Protein AF-A0A7I4YBB6-F1 (afdb_monomer)

Radius of gyration: 35.36 Å; Cα contacts (8 Å, |Δi|>4): 84; chains: 1; bounding box: 73×60×127 Å

Sequence (189 aa):
MQQSGPTIELDEASTSNSVDSTVADSIRNHPLMPILELLCEKCADATETMQPRAFQMNDVFKLFEKLEAKGVSTNTGNEKLDKFMRDAVLVIRTHLFELQKVASLADDFYTKYLQALRRRISHEVLIGVSGDSDDDLTEPNQNDELLSSNLEQRTVAILTTPQGTVSISLSPRTTMVRKSDVTPPEEVA

Foldseek 3Di:
DDDDDDDDDDDDPPPDPPPVVVLVVCLCPQLLNVLLVLLVVLLVCCVVPVDPVSLDCPVSVVSVVVCVVVVNDNDPPPVVSSVVSVVSSVVSNVSSVVSNVVSVVVVVVVVVVVVVVVVVVVVCVVVVPPPDDDDDDDDDDD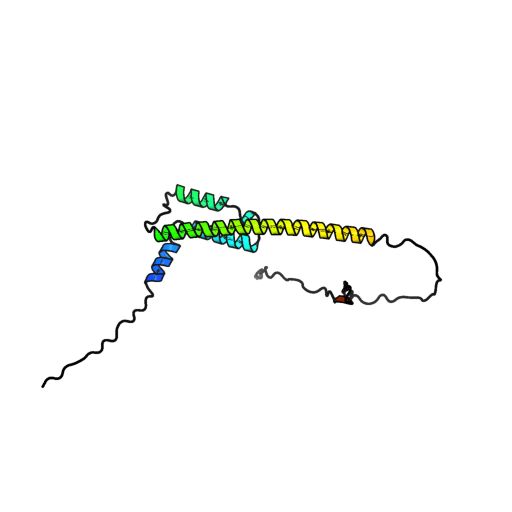DDDDDPDDDDPQPWDWDADPVGIDIDGDDPDDDPDDPDDDDDDDDDD

Solvent-accessible surface area (backbone atoms only — not comparable to full-atom values): 12308 Å² total; per-residue (Å²): 132,88,88,84,86,80,87,80,82,83,73,86,80,79,78,82,72,70,69,63,57,57,53,52,48,53,52,69,69,33,78,57,36,70,59,42,52,52,46,50,52,29,43,50,45,30,72,75,65,53,44,76,71,40,68,57,56,68,64,61,53,52,50,50,52,54,36,54,75,68,68,56,61,74,62,84,86,45,68,70,59,37,48,51,54,53,50,50,44,51,51,51,53,49,50,41,54,53,50,52,51,52,36,53,51,52,51,54,48,49,53,52,50,53,53,52,50,52,50,51,52,54,47,49,57,62,54,70,74,65,78,78,76,88,86,84,90,83,85,90,79,89,83,86,82,88,80,96,77,84,93,72,85,70,48,63,55,75,50,80,49,100,91,46,75,47,74,45,82,49,74,97,77,79,82,83,78,81,90,80,82,90,76,82,84,84,88,77,132

Nearest PDB structures (foldseek):
  6ch2-assembly2_E  TM=5.274E-01  e=1.193E+00  Salmonella enterica subsp. enterica serovar Typhimurium str. LT2

Structure (mmCIF, N/CA/C/O backbone):
data_AF-A0A7I4YBB6-F1
#
_entry.id   AF-A0A7I4YBB6-F1
#
loop_
_atom_site.group_PDB
_atom_site.id
_atom_site.type_symbol
_atom_site.label_atom_id
_atom_site.label_alt_id
_atom_site.label_comp_id
_atom_site.label_asym_id
_atom_site.label_entity_id
_atom_site.label_seq_id
_atom_site.pdbx_PDB_ins_code
_atom_site.Cartn_x
_atom_site.Cartn_y
_atom_site.Cartn_z
_atom_site.occupancy
_atom_site.B_iso_or_equiv
_atom_site.auth_seq_id
_atom_site.auth_comp_id
_atom_site.auth_asym_id
_atom_site.auth_atom_id
_atom_site.pdbx_PDB_model_num
ATOM 1 N N . MET A 1 1 ? -6.359 -47.125 65.732 1.00 41.00 1 MET A N 1
ATOM 2 C CA . MET A 1 1 ? -5.495 -47.196 64.532 1.00 41.00 1 MET A CA 1
ATOM 3 C C . MET A 1 1 ? -6.408 -46.862 63.356 1.00 41.00 1 MET A C 1
ATOM 5 O O . MET A 1 1 ? -7.186 -47.714 62.975 1.00 41.00 1 MET A O 1
ATOM 9 N N . GLN A 1 2 ? -6.673 -45.596 63.017 1.00 40.06 2 GLN A N 1
ATOM 10 C CA . GLN A 1 2 ? -5.817 -44.678 62.248 1.00 40.06 2 GLN A CA 1
ATOM 11 C C . GLN A 1 2 ? -5.018 -45.382 61.147 1.00 40.06 2 GLN A C 1
ATOM 13 O O . GLN A 1 2 ? -4.040 -46.054 61.460 1.00 40.06 2 GLN A O 1
ATOM 18 N N . GLN A 1 3 ? -5.426 -45.169 59.893 1.00 40.50 3 GLN A N 1
ATOM 19 C CA . GLN A 1 3 ? -4.553 -44.609 58.860 1.00 40.50 3 GLN A CA 1
ATOM 20 C C . GLN A 1 3 ? -5.400 -43.912 57.782 1.00 40.50 3 GLN A C 1
ATOM 22 O O . GLN A 1 3 ? -6.391 -44.456 57.300 1.00 40.50 3 GLN A O 1
ATOM 27 N N . SER A 1 4 ? -5.006 -42.672 57.493 1.00 42.91 4 SER A N 1
ATOM 28 C CA . SER A 1 4 ? -5.645 -41.693 56.619 1.00 42.91 4 SER A CA 1
ATOM 29 C C . SER A 1 4 ? -4.777 -41.439 55.383 1.00 42.91 4 SER A C 1
ATOM 31 O O . SER A 1 4 ? -3.573 -41.250 55.532 1.00 42.91 4 SER A O 1
ATOM 33 N N . GLY A 1 5 ? -5.437 -41.304 54.227 1.00 41.03 5 GLY A N 1
ATOM 34 C CA . GLY A 1 5 ? -5.062 -40.451 53.084 1.00 41.03 5 GLY A CA 1
ATOM 35 C C . GLY A 1 5 ? -4.140 -41.035 51.993 1.00 41.03 5 GLY A C 1
ATOM 36 O O . GLY A 1 5 ? -3.481 -42.043 52.240 1.00 41.03 5 GLY A O 1
ATOM 37 N N . PRO A 1 6 ? -4.032 -40.380 50.809 1.00 49.72 6 PRO A N 1
ATOM 38 C CA . PRO A 1 6 ? -4.811 -39.238 50.310 1.00 49.72 6 PRO A CA 1
ATOM 39 C C . PRO A 1 6 ? -5.508 -39.465 48.947 1.00 49.72 6 PRO A C 1
ATOM 41 O O . PRO A 1 6 ? -5.089 -40.257 48.104 1.00 49.72 6 PRO A O 1
ATOM 44 N N . THR A 1 7 ? -6.574 -38.690 48.751 1.00 50.16 7 THR A N 1
ATOM 45 C CA . THR A 1 7 ? -7.207 -38.330 47.478 1.00 50.16 7 THR A CA 1
ATOM 46 C C . THR A 1 7 ? -6.177 -37.723 46.527 1.00 50.16 7 THR A C 1
ATOM 48 O O . THR A 1 7 ? -5.506 -36.761 46.893 1.00 50.16 7 THR A O 1
ATOM 51 N N . ILE A 1 8 ? -6.072 -38.257 45.310 1.00 46.12 8 ILE A N 1
ATOM 52 C CA . ILE A 1 8 ? -5.386 -37.586 44.204 1.00 46.12 8 ILE A CA 1
ATOM 53 C C . ILE A 1 8 ? -6.470 -36.937 43.344 1.00 46.12 8 ILE A C 1
ATOM 55 O O . ILE A 1 8 ? -7.129 -37.597 42.542 1.00 46.12 8 ILE A O 1
ATOM 59 N N . GLU A 1 9 ? -6.667 -35.640 43.571 1.00 44.31 9 GLU A N 1
ATOM 60 C CA . GLU A 1 9 ? -7.146 -34.717 42.548 1.00 44.31 9 GLU A CA 1
ATOM 61 C C . GLU A 1 9 ? -6.076 -34.650 41.452 1.00 44.31 9 GLU A C 1
ATOM 63 O O . GLU A 1 9 ? -4.914 -34.350 41.727 1.00 44.31 9 GLU A O 1
ATOM 68 N N . LEU A 1 10 ? -6.456 -34.944 40.211 1.00 43.41 10 LEU A N 1
ATOM 69 C CA . LEU A 1 10 ? -5.699 -34.527 39.034 1.00 43.41 10 LEU A CA 1
ATOM 70 C C . LEU A 1 10 ? -6.483 -33.394 38.380 1.00 43.41 10 LEU A C 1
ATOM 72 O O . LEU A 1 10 ? -7.379 -33.615 37.571 1.00 43.41 10 LEU A O 1
ATOM 76 N N . ASP A 1 11 ? -6.185 -32.217 38.919 1.00 36.00 11 ASP A N 1
ATOM 77 C CA . ASP A 1 11 ? -5.938 -30.934 38.265 1.00 36.00 11 ASP A CA 1
ATOM 78 C C . ASP A 1 11 ? -6.526 -30.720 36.861 1.00 36.00 11 ASP A C 1
ATOM 80 O O . ASP A 1 11 ? -6.224 -31.418 35.889 1.00 36.00 11 ASP A O 1
ATOM 84 N N . GLU A 1 12 ? -7.332 -29.663 36.783 1.00 46.31 12 GLU A N 1
ATOM 85 C CA . GLU A 1 12 ? -7.777 -29.012 35.564 1.00 46.31 12 GLU A CA 1
ATOM 86 C C . GLU A 1 12 ? -6.594 -28.658 34.653 1.00 46.31 12 GLU A C 1
ATOM 88 O O . GLU A 1 12 ? -5.888 -27.676 34.865 1.00 46.31 12 GLU A O 1
ATOM 93 N N . ALA A 1 13 ? -6.472 -29.349 33.525 1.00 40.75 13 ALA A N 1
ATOM 94 C CA . ALA A 1 13 ? -5.889 -28.745 32.333 1.00 40.75 13 ALA A CA 1
ATOM 95 C C . ALA A 1 13 ? -7.017 -28.183 31.458 1.00 40.75 13 ALA A C 1
ATOM 97 O O . ALA A 1 13 ? -7.286 -28.660 30.356 1.00 40.75 13 ALA A O 1
ATOM 98 N N . SER A 1 14 ? -7.691 -27.145 31.961 1.00 42.16 14 SER A N 1
ATOM 99 C CA . SER A 1 14 ? -8.519 -26.252 31.149 1.00 42.16 14 SER A CA 1
ATOM 100 C C . SER A 1 14 ? -7.590 -25.399 30.274 1.00 42.16 14 SER A C 1
ATOM 102 O O . SER A 1 14 ? -7.298 -24.240 30.566 1.00 42.16 14 SER A O 1
ATOM 104 N N . THR A 1 15 ? -7.069 -25.996 29.200 1.00 40.84 15 THR A N 1
ATOM 105 C CA . THR A 1 15 ? -6.273 -25.329 28.162 1.00 40.84 15 THR A CA 1
ATOM 106 C C . THR A 1 15 ? -7.129 -24.297 27.408 1.00 40.84 15 THR A C 1
ATOM 108 O O . THR A 1 15 ? -7.792 -24.588 26.420 1.00 40.84 15 THR A O 1
ATOM 111 N N . SER A 1 16 ? -7.172 -23.079 27.952 1.00 49.16 16 SER A N 1
ATOM 112 C CA . SER A 1 16 ? -6.927 -21.791 27.277 1.00 49.16 16 SER A CA 1
ATOM 113 C C . SER A 1 16 ? -7.390 -21.563 25.818 1.00 49.16 16 SER A C 1
ATOM 115 O O . SER A 1 16 ? -6.621 -21.010 25.040 1.00 49.16 16 SER A O 1
ATOM 117 N N . ASN A 1 17 ? -8.635 -21.876 25.438 1.00 49.34 17 ASN A N 1
ATOM 118 C CA . ASN A 1 17 ? -9.175 -21.511 24.105 1.00 49.34 17 ASN A CA 1
ATOM 119 C C . ASN A 1 17 ? -10.197 -20.351 24.098 1.00 49.34 17 ASN A C 1
ATOM 121 O O . ASN A 1 17 ? -10.723 -20.000 23.048 1.00 49.34 17 ASN A O 1
ATOM 125 N N . SER A 1 18 ? -10.490 -19.731 25.246 1.00 51.53 18 SER A N 1
ATOM 126 C CA . SER A 1 18 ? -11.528 -18.684 25.350 1.00 51.53 18 SER A CA 1
ATOM 127 C C . SER A 1 18 ? -11.026 -17.268 25.006 1.00 51.53 18 SER A C 1
ATOM 129 O O . SER A 1 18 ? -11.730 -16.490 24.366 1.00 51.53 18 SER A O 1
ATOM 131 N N . VAL A 1 19 ? -9.784 -16.940 25.378 1.00 56.31 19 VAL A N 1
ATOM 132 C CA . VAL A 1 19 ? -9.273 -15.552 25.390 1.00 56.31 19 VAL A CA 1
ATOM 133 C C . VAL A 1 19 ? -8.916 -15.025 23.991 1.00 56.31 19 VAL A C 1
ATOM 135 O O . VAL A 1 19 ? -8.986 -13.820 23.752 1.00 56.31 19 VAL A O 1
ATOM 138 N N . ASP A 1 20 ? -8.580 -15.913 23.054 1.00 60.12 20 ASP A N 1
ATOM 139 C CA . ASP A 1 20 ? -8.098 -15.526 21.720 1.00 60.12 20 ASP A CA 1
ATOM 140 C C . ASP A 1 20 ? -9.234 -15.055 20.794 1.00 60.12 20 ASP A C 1
ATOM 142 O O . ASP A 1 20 ? -9.052 -14.145 19.981 1.00 60.12 20 ASP A O 1
ATOM 146 N N . SER A 1 21 ? -10.452 -15.590 20.977 1.00 66.56 21 SER A N 1
ATOM 147 C CA . SER A 1 21 ? -11.619 -15.142 20.202 1.00 66.56 21 SER A CA 1
ATOM 148 C C . SER A 1 21 ? -11.975 -13.680 20.502 1.00 66.56 21 SER A C 1
ATOM 150 O O . SER A 1 21 ? -12.224 -12.903 19.585 1.00 66.56 21 SER A O 1
ATOM 152 N N . THR A 1 22 ? -11.861 -13.257 21.763 1.00 83.06 22 THR A N 1
ATOM 153 C CA . THR A 1 22 ? -12.252 -11.918 22.227 1.00 83.06 22 THR A CA 1
ATOM 154 C C . THR A 1 22 ? -11.318 -10.819 21.722 1.00 83.06 22 THR A C 1
ATOM 156 O O . THR A 1 22 ? -11.756 -9.703 21.427 1.00 83.06 22 THR A O 1
ATOM 159 N N . VAL A 1 23 ? -10.020 -11.114 21.607 1.00 88.38 23 VAL A N 1
ATOM 160 C CA . VAL A 1 23 ? -9.031 -10.167 21.071 1.00 88.38 23 VAL A CA 1
ATOM 161 C C . VAL A 1 23 ? -9.205 -10.028 19.564 1.00 88.38 23 VAL A C 1
ATOM 163 O O . VAL A 1 23 ? -9.280 -8.905 19.063 1.00 88.38 23 VAL A O 1
ATOM 166 N N . ALA A 1 24 ? -9.339 -11.150 18.851 1.00 91.50 24 ALA A N 1
ATOM 167 C CA . ALA A 1 24 ? -9.620 -11.142 17.421 1.00 91.50 24 ALA A CA 1
ATOM 168 C C . ALA A 1 24 ? -10.928 -10.397 17.108 1.00 91.50 24 ALA A C 1
ATOM 170 O O . ALA A 1 24 ? -10.970 -9.588 16.185 1.00 91.50 24 ALA A O 1
ATOM 171 N N . ASP A 1 25 ? -11.973 -10.588 17.913 1.00 93.44 25 ASP A N 1
ATOM 172 C CA . ASP A 1 25 ? -13.233 -9.847 17.806 1.00 93.44 25 ASP A CA 1
ATOM 173 C C . ASP A 1 25 ? -13.051 -8.349 18.036 1.00 93.44 25 ASP A C 1
ATOM 175 O O . ASP A 1 25 ? -13.597 -7.537 17.290 1.00 93.44 25 ASP A O 1
ATOM 179 N N . SER A 1 26 ? -12.251 -7.964 19.028 1.00 93.94 26 SER A N 1
ATOM 180 C CA . SER A 1 26 ? -11.965 -6.552 19.303 1.00 93.94 26 SER A CA 1
ATOM 181 C C . SER A 1 26 ? -11.221 -5.887 18.143 1.00 93.94 26 SER A C 1
ATOM 183 O O . SER A 1 26 ? -11.512 -4.743 17.803 1.00 93.94 26 SER A O 1
ATOM 185 N N . ILE A 1 27 ? -10.296 -6.610 17.502 1.00 95.06 27 ILE A N 1
ATOM 186 C CA . ILE A 1 27 ? -9.571 -6.149 16.311 1.00 95.06 27 ILE A CA 1
ATOM 187 C C . ILE A 1 27 ? -10.529 -6.019 15.120 1.00 95.06 27 ILE A C 1
ATOM 189 O O . ILE A 1 27 ? -10.591 -4.956 14.505 1.00 95.06 27 ILE A O 1
ATOM 193 N N . ARG A 1 28 ? -11.311 -7.064 14.816 1.00 95.00 28 ARG A N 1
ATOM 194 C CA . ARG A 1 28 ? -12.259 -7.084 13.683 1.00 95.00 28 ARG A CA 1
ATOM 195 C C . ARG A 1 28 ? -13.315 -5.986 13.769 1.00 95.00 28 ARG A C 1
ATOM 197 O O . ARG A 1 28 ? -13.691 -5.423 12.749 1.00 95.00 28 ARG A O 1
ATOM 204 N N . ASN A 1 29 ? -13.757 -5.658 14.978 1.00 94.44 29 ASN A N 1
ATOM 205 C CA . ASN A 1 29 ? -14.769 -4.630 15.215 1.00 94.44 29 ASN A CA 1
ATOM 206 C C . ASN A 1 29 ? -14.177 -3.230 15.456 1.00 94.44 29 ASN A C 1
ATOM 208 O O . ASN A 1 29 ? -14.914 -2.293 15.767 1.00 94.44 29 ASN A O 1
ATOM 212 N N . HIS A 1 30 ? -12.857 -3.062 15.341 1.00 96.12 30 HIS A N 1
ATOM 213 C CA . HIS A 1 30 ? -12.208 -1.786 15.611 1.00 96.12 30 HIS A CA 1
ATOM 214 C C . HIS A 1 30 ? -12.572 -0.729 14.542 1.00 96.12 30 HIS A C 1
ATOM 216 O O . HIS A 1 30 ? -12.545 -1.037 13.350 1.00 96.12 30 HIS A O 1
ATOM 222 N N . PRO A 1 31 ? -12.810 0.547 14.907 1.00 95.62 31 PRO A N 1
ATOM 223 C CA . PRO A 1 31 ? -13.176 1.618 13.967 1.00 95.62 31 PRO A CA 1
ATOM 224 C C . PRO A 1 31 ? -12.219 1.829 12.784 1.00 95.62 31 PRO A C 1
ATOM 226 O O . PRO A 1 31 ? -12.629 2.274 11.716 1.00 95.62 31 PRO A O 1
ATOM 229 N N . LEU A 1 32 ? -10.934 1.519 12.978 1.00 96.38 32 LEU A N 1
ATOM 230 C CA . LEU A 1 32 ? -9.895 1.599 11.940 1.00 96.38 32 LEU A CA 1
ATOM 231 C C . LEU A 1 32 ? -9.821 0.364 11.028 1.00 96.38 32 LEU A C 1
ATOM 233 O O . LEU A 1 32 ? -9.093 0.408 10.039 1.00 96.38 32 LEU A O 1
ATOM 237 N N . MET A 1 33 ? -10.541 -0.721 11.328 1.00 97.06 33 MET A N 1
ATOM 238 C CA . MET A 1 33 ? -10.481 -1.949 10.529 1.00 97.06 33 MET A CA 1
ATOM 239 C C . MET A 1 33 ? -10.839 -1.714 9.048 1.00 97.06 33 MET A C 1
ATOM 241 O O . MET A 1 33 ? -10.031 -2.093 8.205 1.00 97.06 33 MET A O 1
ATOM 245 N N . PRO A 1 34 ? -11.916 -0.984 8.686 1.00 96.62 34 PRO A N 1
ATOM 246 C CA . PRO A 1 34 ? -12.237 -0.736 7.275 1.00 96.62 34 PRO A CA 1
ATOM 247 C C . PRO A 1 34 ? -11.147 0.038 6.515 1.00 96.62 34 PRO A C 1
ATOM 249 O O . PRO A 1 34 ? -10.970 -0.137 5.312 1.00 96.62 34 PRO A O 1
ATOM 252 N N . ILE A 1 35 ? -10.404 0.909 7.210 1.00 97.44 35 ILE A N 1
ATOM 253 C CA . ILE A 1 35 ? -9.262 1.631 6.631 1.00 97.44 35 ILE A CA 1
ATOM 254 C C . ILE A 1 35 ? -8.107 0.664 6.375 1.00 97.44 35 ILE A C 1
ATOM 256 O O . ILE A 1 35 ? -7.482 0.713 5.317 1.00 97.44 35 ILE A O 1
ATOM 260 N N . LEU A 1 36 ? -7.814 -0.198 7.350 1.00 97.88 36 LEU A N 1
ATOM 261 C C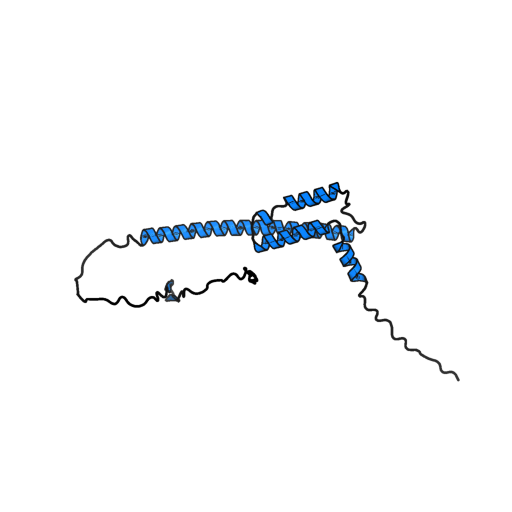A . LEU A 1 36 ? -6.745 -1.181 7.249 1.00 97.88 36 LEU A CA 1
ATOM 262 C C . LEU A 1 36 ? -7.026 -2.197 6.133 1.00 97.88 36 LEU A C 1
ATOM 264 O O . LEU A 1 36 ? -6.134 -2.469 5.338 1.00 97.88 36 LEU A O 1
ATOM 268 N N . GLU A 1 37 ? -8.260 -2.692 6.026 1.00 98.06 37 GLU A N 1
ATOM 269 C CA . GLU 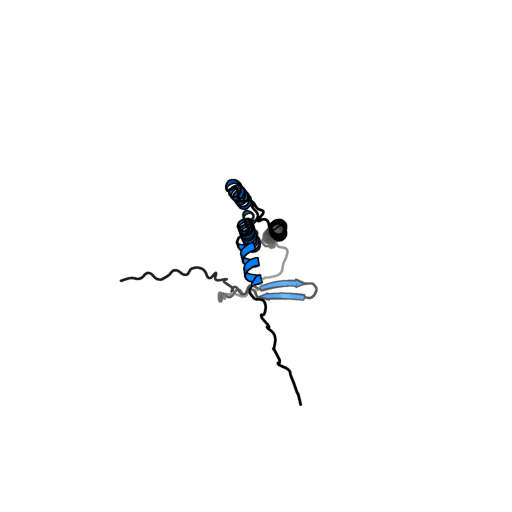A 1 37 ? -8.696 -3.594 4.952 1.00 98.06 37 GLU A CA 1
ATOM 270 C C . GLU A 1 37 ? -8.515 -2.962 3.569 1.00 98.06 37 GLU A C 1
ATOM 272 O O . GLU A 1 37 ? -7.888 -3.568 2.700 1.00 98.06 37 GLU A O 1
ATOM 277 N N . LEU A 1 38 ? -8.971 -1.717 3.385 1.00 98.19 38 LEU A N 1
ATOM 278 C CA . LEU A 1 38 ? -8.795 -0.990 2.126 1.00 98.19 38 LEU A CA 1
ATOM 279 C C . LEU A 1 38 ? -7.310 -0.800 1.780 1.00 98.19 38 LEU A C 1
ATOM 281 O O . LEU A 1 38 ? -6.905 -0.955 0.631 1.00 98.19 38 LEU A O 1
ATOM 285 N N . LEU A 1 39 ? -6.471 -0.475 2.766 1.00 98.38 39 LEU A N 1
ATOM 286 C CA . LEU A 1 39 ? -5.027 -0.356 2.556 1.00 98.38 39 LEU A CA 1
ATOM 287 C C . LEU A 1 39 ? -4.386 -1.701 2.177 1.00 98.38 39 LEU A C 1
ATOM 289 O O . LEU A 1 39 ? -3.504 -1.728 1.320 1.00 98.38 39 LEU A O 1
ATOM 293 N N . CYS A 1 40 ? -4.836 -2.810 2.768 1.00 98.31 40 CYS A N 1
ATOM 294 C CA . CYS A 1 40 ? -4.390 -4.156 2.409 1.00 98.31 40 CYS A CA 1
ATOM 295 C C . CYS A 1 40 ? -4.804 -4.542 0.981 1.00 98.31 40 CYS A C 1
ATOM 297 O O . CYS A 1 40 ? -3.966 -5.042 0.233 1.00 98.31 40 CYS A O 1
ATOM 299 N N . GLU A 1 41 ? -6.048 -4.264 0.576 1.00 98.25 41 GLU A N 1
ATOM 300 C CA . GLU A 1 41 ? -6.527 -4.476 -0.800 1.00 98.25 41 GLU A CA 1
ATOM 301 C C . GLU A 1 41 ? -5.668 -3.698 -1.802 1.00 98.25 41 GLU A C 1
ATOM 303 O O . GLU A 1 41 ? -5.177 -4.250 -2.786 1.00 98.25 41 GLU A O 1
ATOM 308 N N . LYS A 1 42 ? -5.387 -2.428 -1.497 1.00 98.44 42 LYS A N 1
ATOM 309 C CA . LYS A 1 42 ? -4.502 -1.594 -2.314 1.00 98.44 42 LYS A CA 1
ATOM 310 C C . LYS A 1 42 ? -3.073 -2.119 -2.373 1.00 98.44 42 LYS A C 1
ATOM 312 O O . LYS A 1 42 ? -2.453 -2.040 -3.426 1.00 98.44 42 LYS A O 1
ATOM 317 N N . CYS A 1 43 ? -2.534 -2.638 -1.270 1.00 98.31 43 CYS A N 1
ATOM 318 C CA . CYS A 1 43 ? -1.218 -3.284 -1.244 1.00 98.31 43 CYS A CA 1
ATOM 319 C C . CYS A 1 43 ? -1.171 -4.520 -2.151 1.00 98.31 43 CYS A C 1
ATOM 321 O O . CYS A 1 43 ? -0.172 -4.733 -2.843 1.00 98.31 43 CYS A O 1
ATOM 323 N N . ALA A 1 44 ? -2.235 -5.326 -2.145 1.00 98.25 44 ALA A N 1
ATOM 324 C CA . ALA A 1 44 ? -2.359 -6.493 -3.009 1.00 98.25 44 ALA A CA 1
ATOM 325 C C . ALA A 1 44 ? -2.410 -6.075 -4.488 1.00 98.25 44 ALA A C 1
ATOM 327 O O . ALA A 1 44 ? -1.566 -6.527 -5.260 1.00 98.25 44 ALA A O 1
ATOM 328 N N . ASP A 1 45 ? -3.287 -5.129 -4.848 1.00 98.44 45 ASP A N 1
ATOM 329 C CA . ASP A 1 45 ? -3.368 -4.561 -6.206 1.00 98.44 45 ASP A CA 1
ATOM 330 C C . ASP A 1 45 ? -2.024 -3.952 -6.640 1.00 98.44 45 ASP A C 1
ATOM 332 O O . ASP A 1 45 ? -1.524 -4.232 -7.726 1.00 98.44 45 ASP A O 1
ATOM 336 N N . ALA A 1 46 ? -1.360 -3.189 -5.767 1.00 98.38 46 ALA A N 1
ATOM 337 C CA . ALA A 1 46 ? -0.060 -2.590 -6.065 1.00 98.38 46 ALA A CA 1
ATOM 338 C C . ALA A 1 46 ? 1.014 -3.640 -6.370 1.00 98.38 46 ALA A C 1
ATOM 340 O O . ALA A 1 46 ? 1.834 -3.435 -7.263 1.00 98.38 46 ALA A O 1
ATOM 341 N N . THR A 1 47 ? 1.011 -4.753 -5.637 1.00 97.75 47 THR A N 1
ATOM 342 C CA . THR A 1 47 ? 1.969 -5.849 -5.822 1.00 97.75 47 THR A CA 1
ATOM 343 C C . THR A 1 47 ? 1.656 -6.666 -7.076 1.00 97.75 47 THR A C 1
ATOM 345 O O . THR A 1 47 ? 2.574 -7.147 -7.736 1.00 97.75 47 THR A O 1
ATOM 348 N N . GLU A 1 48 ? 0.378 -6.807 -7.426 1.00 97.81 48 GLU A N 1
ATOM 349 C CA . GLU A 1 48 ? -0.064 -7.528 -8.620 1.00 97.81 48 GLU A CA 1
ATOM 350 C C . GLU A 1 48 ? 0.154 -6.716 -9.904 1.00 97.81 48 GLU A C 1
ATOM 352 O O . GLU A 1 48 ? 0.651 -7.242 -10.901 1.00 97.81 48 GLU A O 1
ATOM 357 N N . THR A 1 49 ? -0.214 -5.434 -9.897 1.00 97.00 49 THR A N 1
ATOM 358 C CA . THR A 1 49 ? -0.350 -4.640 -11.124 1.00 97.00 49 THR A CA 1
ATOM 359 C C . THR A 1 49 ? 0.737 -3.584 -11.300 1.00 97.00 49 THR A C 1
ATOM 361 O O . THR A 1 49 ? 0.998 -3.166 -12.433 1.00 97.00 49 THR A O 1
ATOM 364 N N . MET A 1 50 ? 1.352 -3.121 -10.201 1.00 96.50 50 MET A N 1
ATOM 365 C CA . MET A 1 50 ? 2.269 -1.969 -10.157 1.00 96.50 50 MET A CA 1
ATOM 366 C C . MET A 1 50 ? 1.692 -0.702 -10.826 1.00 96.50 50 MET A C 1
ATOM 368 O O . MET A 1 50 ? 2.435 0.205 -11.206 1.00 96.50 50 MET A O 1
ATOM 372 N N . GLN A 1 51 ? 0.366 -0.610 -10.989 1.00 95.88 51 GLN A N 1
ATOM 373 C CA . GLN A 1 51 ? -0.273 0.503 -11.690 1.00 95.88 51 GLN A CA 1
ATOM 374 C C . GLN A 1 51 ? -0.400 1.742 -10.789 1.00 95.88 51 GLN A C 1
ATOM 376 O O . GLN A 1 51 ? -0.693 1.612 -9.598 1.00 95.88 51 GLN A O 1
ATOM 381 N N . PRO A 1 52 ? -0.320 2.970 -11.343 1.00 95.56 52 PRO A N 1
ATOM 382 C CA . PRO A 1 52 ? -0.448 4.208 -10.566 1.00 95.56 52 PRO A CA 1
ATOM 383 C C . PRO A 1 52 ? -1.729 4.302 -9.722 1.00 95.56 52 PRO A C 1
ATOM 385 O O . PRO A 1 52 ? -1.728 4.919 -8.657 1.00 95.56 52 PRO A O 1
ATOM 388 N N . ARG A 1 53 ? -2.828 3.688 -10.183 1.00 95.12 53 ARG A N 1
ATOM 389 C CA . ARG A 1 53 ? -4.126 3.683 -9.491 1.00 95.12 53 ARG A CA 1
ATOM 390 C C . ARG A 1 53 ? -4.058 3.008 -8.116 1.00 95.12 53 ARG A C 1
ATOM 392 O O . ARG A 1 53 ? -4.666 3.522 -7.175 1.00 95.12 53 ARG A O 1
ATOM 399 N N . ALA A 1 54 ? -3.297 1.922 -7.984 1.00 96.44 54 ALA A N 1
ATOM 400 C CA . ALA A 1 54 ? -3.173 1.173 -6.733 1.00 96.44 54 ALA A CA 1
ATOM 401 C C . ALA A 1 54 ? -2.607 2.047 -5.594 1.00 96.44 54 ALA A C 1
ATOM 403 O O . ALA A 1 54 ? -3.025 1.942 -4.440 1.00 96.44 54 ALA A O 1
ATOM 404 N N . PHE A 1 55 ? -1.751 3.016 -5.935 1.00 97.69 55 PHE A N 1
ATOM 405 C CA . PHE A 1 55 ? -1.087 3.919 -4.988 1.00 97.69 55 PHE A CA 1
ATOM 406 C C . PHE A 1 55 ? -1.885 5.186 -4.634 1.00 97.69 55 PHE A C 1
ATOM 408 O O . PHE A 1 55 ? -1.485 5.938 -3.746 1.00 97.69 55 PHE A O 1
ATOM 415 N N . GLN A 1 56 ? -3.013 5.461 -5.297 1.00 96.81 56 GLN A N 1
ATOM 416 C CA . GLN A 1 56 ? -3.818 6.657 -5.006 1.00 96.81 56 GLN A CA 1
ATOM 417 C C . GLN A 1 56 ? -4.544 6.531 -3.664 1.00 96.81 56 GLN A C 1
ATOM 419 O O . GLN A 1 56 ? -5.228 5.540 -3.459 1.00 96.81 56 GLN A O 1
ATOM 424 N N . MET A 1 57 ? -4.464 7.536 -2.784 1.00 96.94 57 MET A N 1
ATOM 425 C CA . MET A 1 57 ? -5.088 7.498 -1.442 1.00 96.94 57 MET A CA 1
ATOM 426 C C . MET A 1 57 ? -6.434 8.234 -1.330 1.00 96.94 57 MET A C 1
ATOM 428 O O . MET A 1 57 ? -6.961 8.402 -0.234 1.00 96.94 57 MET A O 1
ATOM 432 N N . ASN A 1 58 ? -7.006 8.704 -2.443 1.00 97.38 58 ASN A N 1
ATOM 433 C CA . ASN A 1 58 ? -8.228 9.522 -2.431 1.00 97.38 58 ASN A CA 1
ATOM 434 C C . ASN A 1 58 ? -9.432 8.809 -1.794 1.00 97.38 58 ASN A C 1
ATOM 436 O O . ASN A 1 58 ? -10.253 9.431 -1.131 1.00 97.38 58 ASN A O 1
ATOM 440 N N . ASP A 1 59 ? -9.561 7.510 -2.026 1.00 96.81 59 ASP A N 1
ATOM 441 C CA . ASP A 1 59 ? -10.577 6.641 -1.434 1.00 96.81 59 ASP A CA 1
ATOM 442 C C . ASP A 1 59 ? -10.353 6.411 0.066 1.00 96.81 59 ASP A C 1
ATOM 444 O O . ASP A 1 59 ? -11.314 6.488 0.830 1.00 96.81 59 ASP A O 1
ATOM 448 N N . VAL A 1 60 ? -9.101 6.226 0.497 1.00 96.81 60 VAL A N 1
ATOM 449 C CA . VAL A 1 60 ? -8.723 6.127 1.915 1.00 96.81 60 VAL A CA 1
ATOM 450 C C . VAL A 1 60 ? -9.073 7.418 2.660 1.00 96.81 60 VAL A C 1
ATOM 452 O O . VAL A 1 60 ? -9.700 7.361 3.716 1.00 96.81 60 VAL A O 1
ATOM 455 N N . PHE A 1 61 ? -8.748 8.589 2.097 1.00 95.94 61 PHE A N 1
ATOM 456 C CA . PHE A 1 61 ? -9.114 9.882 2.690 1.00 95.94 61 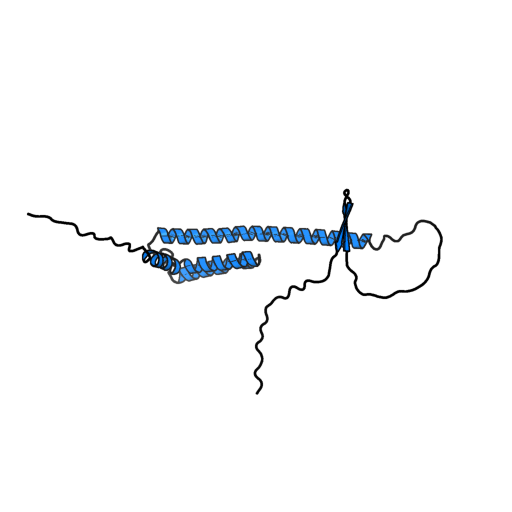PHE A CA 1
ATOM 457 C C . PHE A 1 61 ? -10.630 10.073 2.768 1.00 95.94 61 PHE A C 1
ATOM 459 O O . PHE A 1 61 ? -11.148 10.411 3.827 1.00 95.94 61 PHE A O 1
ATOM 466 N N . LYS A 1 62 ? -11.362 9.761 1.691 1.00 96.44 62 LYS A N 1
ATOM 467 C CA . LYS A 1 62 ? -12.835 9.797 1.697 1.00 96.44 62 LYS A CA 1
ATOM 468 C C . LYS A 1 62 ? -13.435 8.860 2.742 1.00 96.44 62 LYS A C 1
ATOM 470 O O . LYS A 1 62 ? -14.504 9.143 3.278 1.00 96.44 62 LYS A O 1
ATOM 475 N N . LEU A 1 63 ? -12.804 7.716 3.001 1.00 95.50 63 LEU A N 1
ATOM 476 C CA . LEU A 1 63 ? -13.264 6.789 4.028 1.00 95.50 63 LEU A CA 1
ATOM 477 C C . LEU A 1 63 ? -13.020 7.357 5.433 1.00 95.50 63 LEU A C 1
ATOM 479 O O . LEU A 1 63 ? -13.926 7.280 6.259 1.00 95.50 63 LEU A O 1
ATOM 483 N N . PHE A 1 64 ? -11.878 8.009 5.673 1.00 93.69 64 PHE A N 1
ATOM 484 C CA . PHE A 1 64 ? -11.636 8.770 6.905 1.00 93.69 64 PHE A CA 1
ATOM 485 C C . PHE A 1 64 ? -12.678 9.876 7.115 1.00 93.69 64 PHE A C 1
ATOM 487 O O . PHE A 1 64 ? -13.323 9.898 8.159 1.00 93.69 64 PHE A O 1
ATOM 494 N N . GLU A 1 65 ? -12.926 10.717 6.108 1.00 94.44 65 GLU A N 1
ATOM 495 C CA . GLU A 1 65 ? -13.935 11.787 6.180 1.00 94.44 65 GLU A CA 1
ATOM 496 C C . GLU A 1 65 ? -15.334 11.235 6.499 1.00 94.44 65 GLU A C 1
ATOM 498 O O . GLU A 1 65 ? -16.081 11.808 7.290 1.00 94.44 65 GLU A O 1
ATOM 503 N N . LYS A 1 66 ? -15.697 10.079 5.924 1.00 93.56 66 LYS A N 1
ATOM 504 C CA . LYS A 1 66 ? -16.967 9.399 6.227 1.00 93.56 66 LYS A CA 1
ATOM 505 C C . LYS A 1 66 ? -17.044 8.894 7.668 1.00 93.56 66 LYS A C 1
ATOM 507 O O . LYS A 1 66 ? -18.143 8.871 8.221 1.00 93.56 66 LYS A O 1
ATOM 512 N N . LEU A 1 67 ? -15.936 8.440 8.252 1.00 91.00 67 LEU A N 1
ATOM 513 C CA . LEU A 1 67 ? -15.892 8.008 9.653 1.00 91.00 67 LEU A CA 1
ATOM 514 C C . LEU A 1 67 ? -16.021 9.209 10.595 1.00 91.00 67 LEU A C 1
ATOM 516 O O . LEU A 1 67 ? -16.822 9.165 11.530 1.00 91.00 67 LEU A O 1
ATOM 520 N N . GLU A 1 68 ? -15.319 10.302 10.295 1.00 89.38 68 GLU A N 1
ATOM 521 C CA . GLU A 1 68 ? -15.401 11.552 11.056 1.00 89.38 68 GLU A CA 1
ATOM 522 C C . GLU A 1 68 ? -16.800 12.173 10.991 1.00 89.38 68 GLU A C 1
ATOM 524 O O . GLU A 1 68 ? -17.369 12.519 12.025 1.00 89.38 68 GLU A O 1
ATOM 529 N N . ALA A 1 69 ? -17.412 12.232 9.804 1.00 91.88 69 ALA A N 1
ATOM 530 C CA . ALA A 1 69 ? -18.770 12.752 9.625 1.00 91.88 69 ALA A CA 1
ATOM 531 C C . ALA A 1 69 ? -19.833 11.939 10.386 1.00 91.88 69 ALA A C 1
ATOM 533 O O . ALA A 1 69 ? -20.872 12.473 10.768 1.00 91.88 69 ALA A O 1
ATOM 534 N N . LYS A 1 70 ? -19.579 10.646 10.625 1.00 90.56 70 LYS A N 1
ATOM 535 C CA . LYS A 1 70 ? -20.429 9.777 11.453 1.00 90.56 70 LYS A CA 1
ATOM 536 C C . LYS A 1 70 ? -20.154 9.915 12.955 1.00 90.56 70 LYS A C 1
ATOM 538 O O . LYS A 1 70 ? -20.819 9.248 13.743 1.00 90.56 70 LYS A O 1
ATOM 543 N N . GLY A 1 71 ? -19.186 10.740 13.357 1.00 85.81 71 GLY A N 1
ATOM 544 C CA . GLY A 1 71 ? -18.781 10.911 14.752 1.00 85.81 71 GLY A CA 1
ATOM 545 C C . GLY A 1 71 ? -18.109 9.672 15.346 1.00 85.81 71 GLY A C 1
ATOM 546 O O . GLY A 1 71 ? -18.127 9.490 16.562 1.00 85.81 71 GLY A O 1
ATOM 547 N N . VAL A 1 72 ? -17.549 8.791 14.510 1.00 87.19 72 VAL A N 1
ATOM 548 C CA . VAL A 1 72 ? -16.893 7.570 14.983 1.00 87.19 72 VAL A CA 1
ATOM 549 C C . VAL A 1 72 ? -15.541 7.941 15.591 1.00 87.19 72 VAL A C 1
ATOM 551 O O . VAL A 1 72 ? -14.610 8.314 14.880 1.00 87.19 72 VAL A O 1
ATOM 554 N N . SER A 1 73 ? -15.422 7.815 16.914 1.00 85.19 73 SER A N 1
ATOM 555 C CA . SER A 1 73 ? -14.131 7.909 17.600 1.00 85.19 73 SER A CA 1
ATOM 556 C C . SER A 1 73 ? -13.219 6.774 17.137 1.00 85.19 73 SER A C 1
ATOM 558 O O . SER A 1 73 ? -13.606 5.607 17.168 1.00 85.19 73 SER A O 1
ATOM 560 N N . THR A 1 74 ? -11.987 7.102 16.751 1.00 83.81 74 THR A N 1
ATOM 561 C CA . THR A 1 74 ? -10.953 6.108 16.416 1.00 83.81 74 THR A CA 1
ATOM 562 C C . THR A 1 74 ? -10.304 5.475 17.648 1.00 83.81 74 THR A C 1
ATOM 564 O O . THR A 1 74 ? -9.453 4.601 17.495 1.00 83.81 74 THR A O 1
ATOM 567 N N . ASN A 1 75 ? -10.718 5.891 18.849 1.00 87.62 75 ASN A N 1
ATOM 568 C CA . ASN A 1 75 ? -10.327 5.290 20.117 1.00 87.62 75 ASN A CA 1
ATOM 569 C C . ASN A 1 75 ? -11.496 4.499 20.705 1.00 87.62 75 ASN A C 1
ATOM 571 O O . ASN A 1 75 ? -12.588 5.053 20.874 1.00 87.62 75 ASN A O 1
ATOM 575 N N . THR A 1 76 ? -11.248 3.243 21.078 1.00 89.19 76 THR A N 1
ATOM 576 C CA . THR A 1 76 ? -12.243 2.353 21.698 1.00 89.19 76 THR A CA 1
ATOM 577 C C . THR A 1 76 ? -12.132 2.303 23.224 1.00 89.19 76 THR A C 1
ATOM 579 O O . THR A 1 76 ? -12.816 1.510 23.866 1.00 89.19 76 THR A O 1
ATOM 582 N N . GLY A 1 77 ? -11.241 3.106 23.817 1.00 89.12 77 GLY A N 1
ATOM 583 C CA . GLY A 1 77 ? -10.946 3.092 25.256 1.00 89.12 77 GLY A CA 1
ATOM 584 C C . GLY A 1 77 ? -9.921 2.029 25.668 1.00 89.12 77 GLY A C 1
ATOM 585 O O . GLY A 1 77 ? -9.559 1.951 26.839 1.00 89.12 77 GLY A O 1
ATOM 586 N N . ASN A 1 78 ? -9.414 1.240 24.716 1.00 93.38 78 ASN A N 1
ATOM 587 C CA . ASN A 1 78 ? -8.295 0.328 24.921 1.00 93.38 78 ASN A CA 1
ATOM 588 C C . ASN A 1 78 ? -7.062 0.873 24.191 1.00 93.38 78 ASN A C 1
ATOM 590 O O . ASN A 1 78 ? -6.811 0.540 23.036 1.00 93.38 78 ASN A O 1
ATOM 594 N N . GLU A 1 79 ? -6.262 1.681 24.885 1.00 94.56 79 GLU A N 1
ATOM 595 C CA . GLU A 1 79 ? -5.121 2.392 24.291 1.00 94.56 79 GLU A CA 1
ATOM 596 C C . GLU A 1 79 ? -4.104 1.472 23.601 1.00 94.56 79 GLU A C 1
ATOM 598 O O . GLU A 1 79 ? -3.509 1.856 22.593 1.00 94.56 79 GLU A O 1
ATOM 603 N N . LYS A 1 80 ? -3.897 0.254 24.123 1.00 95.25 80 LYS A N 1
ATOM 604 C CA . LYS A 1 80 ? -2.967 -0.720 23.529 1.00 95.25 80 LYS A CA 1
ATOM 605 C C . LYS A 1 80 ? -3.471 -1.201 22.172 1.00 95.25 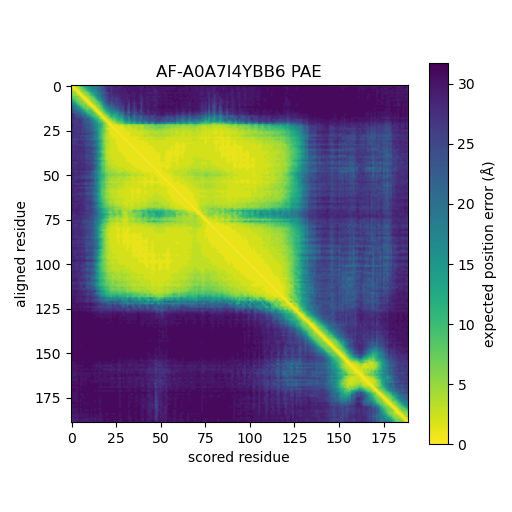80 LYS A C 1
ATOM 607 O O . LYS A 1 80 ? -2.690 -1.246 21.223 1.00 95.25 80 LYS A O 1
ATOM 612 N N . LEU A 1 81 ? -4.760 -1.530 22.088 1.00 95.38 81 LEU A N 1
ATOM 613 C CA . LEU A 1 81 ? -5.407 -1.928 20.840 1.00 95.38 81 LEU A CA 1
ATOM 614 C C . LEU A 1 81 ? -5.457 -0.754 19.855 1.00 95.38 81 LEU A C 1
ATOM 616 O O . LEU A 1 81 ? -5.040 -0.905 18.711 1.00 95.38 81 LEU A O 1
ATOM 620 N N . ASP A 1 82 ? -5.872 0.425 20.318 1.00 95.69 82 ASP A N 1
ATOM 621 C CA . ASP A 1 82 ? -5.946 1.637 19.499 1.00 95.69 82 ASP A CA 1
ATOM 622 C C . ASP A 1 82 ? -4.571 1.984 18.896 1.00 95.69 82 ASP A C 1
ATOM 624 O O . ASP A 1 82 ? -4.450 2.312 17.712 1.00 95.69 82 ASP A O 1
ATOM 628 N N . LYS A 1 83 ? -3.503 1.891 19.704 1.00 96.44 83 LYS A N 1
ATOM 629 C CA . LYS A 1 83 ? -2.122 2.089 19.248 1.00 96.44 83 LYS A CA 1
ATOM 630 C C . LYS A 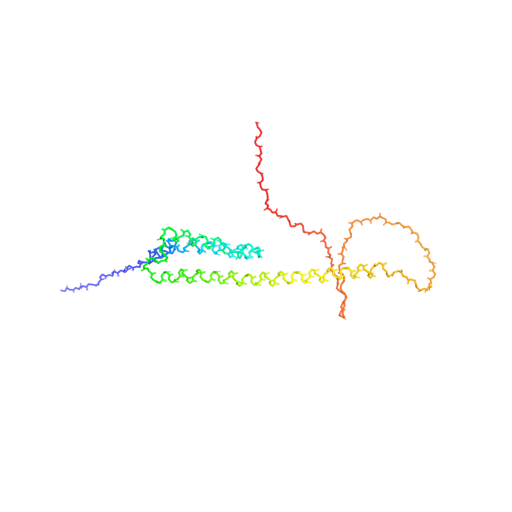1 83 ? -1.726 1.039 18.217 1.00 96.44 83 LYS A C 1
ATOM 632 O O . LYS A 1 83 ? -1.217 1.410 17.166 1.00 96.44 83 LYS A O 1
ATOM 637 N N . PHE A 1 84 ? -1.977 -0.239 18.495 1.00 96.69 84 PHE A N 1
ATOM 638 C CA . PHE A 1 84 ? -1.687 -1.322 17.558 1.00 96.69 84 PHE A CA 1
ATOM 639 C C . PHE A 1 84 ? -2.368 -1.095 16.200 1.00 96.69 84 PHE A C 1
ATOM 641 O O . PHE A 1 84 ? -1.719 -1.195 15.162 1.00 96.69 84 PHE A O 1
ATOM 648 N N . MET A 1 85 ? -3.645 -0.709 16.198 1.00 97.44 85 MET A N 1
ATOM 649 C CA . MET A 1 85 ? -4.402 -0.459 14.971 1.00 97.44 85 MET A CA 1
ATOM 650 C C . MET A 1 85 ? -3.879 0.758 14.196 1.00 97.44 85 MET A C 1
ATOM 652 O O . MET A 1 85 ? -3.771 0.704 12.970 1.00 97.44 85 MET A O 1
ATOM 656 N N . ARG A 1 86 ? -3.497 1.843 14.885 1.00 96.75 86 ARG A N 1
ATOM 657 C CA . ARG A 1 86 ? -2.844 3.001 14.247 1.00 96.75 86 ARG A CA 1
ATOM 658 C C . ARG A 1 86 ? -1.483 2.647 13.654 1.00 96.75 86 ARG A C 1
ATOM 660 O O . ARG A 1 86 ? -1.187 3.061 12.534 1.00 96.75 86 ARG A O 1
ATOM 667 N N . ASP A 1 87 ? -0.682 1.874 14.383 1.00 98.19 87 ASP A N 1
ATOM 668 C CA . ASP A 1 87 ? 0.631 1.424 13.923 1.00 98.19 87 ASP A CA 1
ATOM 669 C C . ASP A 1 87 ? 0.490 0.529 12.682 1.00 98.19 87 ASP A C 1
ATOM 671 O O . ASP A 1 87 ? 1.207 0.727 11.704 1.00 98.19 87 ASP A O 1
ATOM 675 N N . ALA A 1 88 ? -0.484 -0.389 12.663 1.00 98.31 88 ALA A N 1
ATOM 676 C CA . ALA A 1 88 ? -0.768 -1.233 11.503 1.00 98.31 88 ALA A CA 1
ATOM 677 C C . ALA A 1 88 ? -1.132 -0.402 10.260 1.00 98.31 88 ALA A C 1
ATOM 679 O O . ALA A 1 88 ? -0.542 -0.591 9.196 1.00 98.31 88 ALA A O 1
ATOM 680 N N . VAL A 1 89 ? -2.036 0.576 10.398 1.00 97.62 89 VAL A N 1
ATOM 681 C CA . VAL A 1 89 ? -2.391 1.507 9.309 1.00 97.62 89 VAL A CA 1
ATOM 682 C C . VAL A 1 89 ? -1.152 2.241 8.781 1.00 97.62 89 VAL A C 1
ATOM 684 O O . VAL A 1 89 ? -0.964 2.352 7.567 1.00 97.62 89 VAL A O 1
ATOM 687 N N . LEU A 1 90 ? -0.279 2.717 9.674 1.00 98.06 90 LEU A N 1
ATOM 688 C CA . LEU A 1 90 ? 0.947 3.420 9.297 1.00 98.06 90 LEU A CA 1
ATOM 689 C C . LEU A 1 90 ? 1.937 2.512 8.553 1.00 98.06 90 LEU A C 1
ATOM 691 O O . LEU A 1 90 ? 2.522 2.931 7.551 1.00 98.06 90 LEU A O 1
ATOM 695 N N . VAL A 1 91 ? 2.114 1.276 9.020 1.00 98.50 91 VAL A N 1
ATOM 696 C CA . VAL A 1 91 ? 3.000 0.288 8.391 1.00 98.50 91 VAL A CA 1
ATOM 697 C C . VAL A 1 91 ? 2.518 -0.041 6.980 1.00 98.50 91 VAL A C 1
ATOM 699 O O . VAL A 1 91 ? 3.299 0.091 6.038 1.00 98.50 91 VAL A O 1
ATOM 702 N N . ILE A 1 92 ? 1.233 -0.365 6.795 1.00 98.31 92 ILE A N 1
ATOM 703 C CA . ILE A 1 92 ? 0.700 -0.686 5.460 1.00 98.31 92 ILE A CA 1
ATOM 704 C C . ILE A 1 92 ? 0.787 0.523 4.520 1.00 98.31 92 ILE A C 1
ATOM 706 O O . ILE A 1 92 ? 1.195 0.386 3.366 1.00 98.31 92 ILE A O 1
ATOM 710 N N . ARG A 1 93 ? 0.505 1.738 5.007 1.00 97.75 93 ARG A N 1
ATOM 711 C CA . ARG A 1 93 ? 0.708 2.963 4.218 1.00 97.75 93 ARG A CA 1
ATOM 712 C C . ARG A 1 93 ? 2.171 3.142 3.796 1.00 97.75 93 ARG A C 1
ATOM 714 O O . ARG A 1 93 ? 2.437 3.572 2.675 1.00 97.75 93 ARG A O 1
ATOM 721 N N . THR A 1 94 ? 3.114 2.821 4.678 1.00 98.31 94 THR A N 1
ATOM 722 C CA . THR A 1 94 ? 4.548 2.874 4.366 1.00 98.31 94 THR A CA 1
ATOM 723 C C . THR A 1 94 ? 4.910 1.835 3.305 1.00 98.31 94 THR A C 1
ATOM 725 O O . THR A 1 94 ? 5.634 2.157 2.369 1.00 98.31 94 THR A O 1
ATOM 728 N N . HIS A 1 95 ? 4.353 0.623 3.378 1.00 98.25 95 HIS A N 1
ATOM 729 C CA . HIS A 1 95 ? 4.547 -0.399 2.345 1.00 98.25 95 HIS A CA 1
ATOM 730 C C . HIS A 1 95 ? 4.059 0.060 0.970 1.00 98.25 95 HIS A C 1
ATOM 732 O O . HIS A 1 95 ? 4.802 -0.070 0.001 1.00 98.25 95 HIS A O 1
ATOM 738 N N . LEU A 1 96 ? 2.875 0.676 0.881 1.00 98.38 96 LEU A N 1
ATOM 739 C CA . LEU A 1 96 ? 2.391 1.267 -0.373 1.00 98.38 96 LEU A CA 1
ATOM 740 C C . LEU A 1 96 ? 3.345 2.328 -0.926 1.00 98.38 96 LEU A C 1
ATOM 742 O O . LEU A 1 96 ? 3.588 2.367 -2.130 1.00 98.38 96 LEU A O 1
ATOM 746 N N . PHE A 1 97 ? 3.906 3.169 -0.057 1.00 98.38 97 PHE A N 1
ATOM 747 C CA . PHE A 1 97 ? 4.856 4.198 -0.470 1.00 98.38 97 PHE A CA 1
ATOM 748 C C . PHE A 1 97 ? 6.163 3.605 -1.010 1.00 98.38 97 PHE A C 1
ATOM 750 O O . PHE A 1 97 ? 6.667 4.059 -2.036 1.00 98.38 97 PHE A O 1
ATOM 757 N N . GLU A 1 98 ? 6.706 2.573 -0.364 1.00 98.56 98 GLU A N 1
ATOM 758 C CA . GLU A 1 98 ? 7.904 1.890 -0.862 1.00 98.56 98 GLU A CA 1
ATOM 759 C C . GLU A 1 98 ? 7.626 1.133 -2.169 1.00 98.56 98 GLU A C 1
ATOM 761 O O . GLU A 1 98 ? 8.400 1.247 -3.120 1.00 98.56 98 GLU A O 1
ATOM 766 N N . LEU A 1 99 ? 6.483 0.445 -2.274 1.00 98.56 99 LEU A N 1
ATOM 767 C CA . LEU A 1 99 ? 6.056 -0.209 -3.515 1.00 98.56 99 LEU A 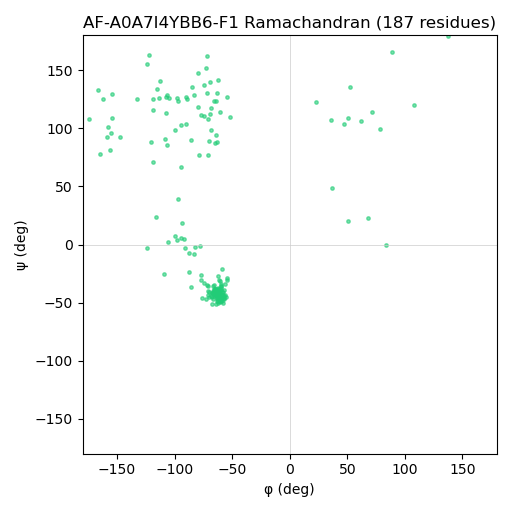CA 1
ATOM 768 C C . LEU A 1 99 ? 5.892 0.792 -4.667 1.00 98.56 99 LEU A C 1
ATOM 770 O O . LEU A 1 99 ? 6.254 0.477 -5.798 1.00 98.56 99 LEU A O 1
ATOM 774 N N . GLN A 1 100 ? 5.426 2.014 -4.397 1.00 98.50 100 GLN A N 1
ATOM 775 C CA . GLN A 1 100 ? 5.326 3.062 -5.416 1.00 98.50 100 GLN A CA 1
ATOM 776 C C . GLN A 1 100 ? 6.702 3.446 -5.978 1.00 98.50 100 GLN A C 1
ATOM 778 O O . GLN A 1 100 ? 6.845 3.676 -7.182 1.00 98.50 100 GLN A O 1
ATOM 783 N N . LYS A 1 101 ? 7.737 3.499 -5.130 1.00 98.38 101 LYS A N 1
ATOM 784 C CA . LYS A 1 101 ? 9.112 3.755 -5.586 1.00 98.38 101 LYS A CA 1
ATOM 785 C C . LYS A 1 101 ? 9.633 2.605 -6.439 1.00 98.38 101 LYS A C 1
ATOM 787 O O . LYS A 1 101 ? 10.259 2.855 -7.464 1.00 98.38 101 LYS A O 1
ATOM 792 N N . VAL A 1 102 ? 9.353 1.365 -6.036 1.00 98.50 102 VAL A N 1
ATOM 793 C CA . VAL A 1 102 ? 9.714 0.170 -6.813 1.00 98.50 102 VAL A CA 1
ATOM 794 C C . VAL A 1 102 ? 9.047 0.202 -8.189 1.00 98.50 102 VAL A C 1
ATOM 796 O O . VAL A 1 102 ? 9.737 0.030 -9.190 1.00 98.50 102 VAL A O 1
ATOM 799 N N . ALA A 1 103 ? 7.747 0.504 -8.255 1.00 98.19 103 ALA A N 1
ATOM 800 C CA . ALA A 1 103 ? 7.019 0.641 -9.516 1.00 98.19 103 ALA A CA 1
ATOM 801 C C . ALA A 1 103 ? 7.634 1.726 -10.419 1.00 98.19 103 ALA A C 1
ATOM 803 O O . ALA A 1 103 ? 7.847 1.495 -11.607 1.00 98.19 103 ALA A O 1
ATOM 804 N N . SER A 1 104 ? 7.998 2.878 -9.846 1.00 98.06 104 SER A N 1
ATOM 805 C CA . SER A 1 104 ? 8.672 3.967 -10.570 1.00 98.06 104 SER A CA 1
ATOM 806 C C . SER A 1 104 ? 10.031 3.542 -11.147 1.00 98.06 104 SER A C 1
ATOM 808 O O . SER A 1 104 ? 10.336 3.820 -12.306 1.00 98.06 104 SER A O 1
ATOM 810 N N . LEU A 1 105 ? 10.838 2.807 -10.374 1.00 98.25 105 LEU A N 1
ATOM 811 C CA . LEU A 1 105 ? 12.116 2.270 -10.854 1.00 98.25 105 LEU A CA 1
ATOM 812 C C . LEU A 1 105 ? 11.929 1.228 -11.963 1.00 98.25 105 LEU A C 1
ATOM 814 O O . LEU A 1 105 ? 12.700 1.211 -12.924 1.00 98.25 105 LEU A O 1
ATOM 818 N N . ALA A 1 106 ? 10.918 0.366 -11.843 1.00 97.81 106 ALA A N 1
ATOM 819 C CA . ALA A 1 106 ? 10.610 -0.641 -12.852 1.00 97.81 106 ALA A CA 1
ATOM 820 C C . ALA A 1 106 ? 10.177 -0.003 -14.183 1.00 97.81 106 ALA A C 1
ATOM 822 O O . ALA A 1 106 ? 10.635 -0.440 -15.240 1.00 97.81 106 ALA A O 1
ATOM 823 N N . ASP A 1 107 ? 9.358 1.052 -14.139 1.00 97.12 107 ASP A N 1
ATOM 824 C CA . ASP A 1 107 ? 8.915 1.787 -15.330 1.00 97.12 107 ASP A CA 1
ATOM 825 C C . ASP A 1 107 ? 10.068 2.544 -16.017 1.00 97.12 107 ASP A C 1
ATOM 827 O O . ASP A 1 107 ? 10.226 2.476 -17.242 1.00 97.12 107 ASP A O 1
ATOM 831 N N . ASP A 1 108 ? 10.945 3.187 -15.237 1.00 97.94 108 ASP A N 1
ATOM 832 C CA . ASP A 1 108 ? 12.155 3.837 -15.761 1.00 97.94 108 ASP A CA 1
ATOM 833 C C . ASP A 1 108 ? 13.089 2.821 -16.438 1.00 97.94 108 ASP A C 1
ATOM 835 O O . ASP A 1 108 ? 13.570 3.043 -17.557 1.00 97.94 108 ASP A O 1
ATOM 839 N N . PHE A 1 109 ? 13.300 1.663 -15.803 1.00 98.38 109 PHE A N 1
ATOM 840 C CA . PHE A 1 109 ? 14.085 0.579 -16.385 1.00 98.38 109 PHE A CA 1
ATOM 841 C C . PHE A 1 109 ? 13.454 0.051 -17.679 1.00 98.38 109 PHE A C 1
ATOM 843 O O . PHE A 1 109 ? 14.144 -0.050 -18.697 1.00 98.38 109 PHE A O 1
ATOM 850 N N . TYR A 1 110 ? 12.152 -0.245 -17.667 1.00 97.19 110 TYR A N 1
ATOM 851 C CA . TYR A 1 110 ? 11.417 -0.732 -18.834 1.00 97.19 110 TYR A CA 1
ATOM 852 C C . TYR A 1 110 ? 11.525 0.241 -20.013 1.00 97.19 110 TYR A C 1
ATOM 854 O O . TYR A 1 110 ? 11.867 -0.157 -21.131 1.00 97.19 110 TYR A O 1
ATOM 862 N N . THR A 1 111 ? 11.318 1.532 -19.753 1.00 97.00 111 THR A N 1
ATOM 863 C CA . THR A 1 111 ? 11.400 2.590 -20.763 1.00 97.00 111 THR A CA 1
ATOM 864 C C . THR A 1 111 ? 12.792 2.668 -21.386 1.00 97.00 111 THR A C 1
ATOM 866 O O . THR A 1 111 ? 12.929 2.674 -22.616 1.00 97.00 111 THR A O 1
ATOM 869 N N . LYS A 1 112 ? 13.847 2.679 -20.562 1.00 97.56 112 LYS A N 1
ATOM 870 C CA . LYS A 1 112 ? 15.240 2.720 -21.037 1.00 97.56 112 LYS A CA 1
ATOM 871 C C . LYS A 1 112 ? 15.618 1.464 -21.811 1.00 97.56 112 LYS A C 1
ATOM 873 O O . LYS A 1 112 ? 16.247 1.566 -22.867 1.00 97.56 112 LYS A O 1
ATOM 878 N N . TYR A 1 113 ? 15.205 0.298 -21.324 1.00 98.12 113 TYR A N 1
ATOM 879 C CA . TYR A 1 113 ? 15.443 -0.976 -21.991 1.00 98.12 113 TYR A CA 1
ATOM 880 C C . TYR A 1 113 ? 14.794 -1.002 -23.377 1.00 98.12 113 TYR A C 1
ATOM 882 O O . TYR A 1 113 ? 15.468 -1.268 -24.373 1.00 98.12 113 TYR A O 1
ATOM 890 N N . LEU A 1 114 ? 13.514 -0.634 -23.471 1.00 96.06 114 LEU A N 1
ATOM 891 C CA . LEU A 1 114 ? 12.793 -0.604 -24.739 1.00 96.06 114 LEU A CA 1
ATOM 892 C C . LEU A 1 114 ? 13.406 0.403 -25.722 1.00 96.06 114 LEU A C 1
ATOM 894 O O . LEU A 1 114 ? 13.500 0.128 -26.919 1.00 96.06 114 LEU A O 1
ATOM 898 N N . GLN A 1 115 ? 13.873 1.556 -25.235 1.00 95.69 115 GLN A N 1
ATOM 899 C CA . GLN A 1 115 ? 14.570 2.540 -26.062 1.00 95.69 115 GLN A CA 1
ATOM 900 C C . GLN A 1 115 ? 15.905 1.999 -26.599 1.00 95.69 115 GLN A C 1
ATOM 902 O O . GLN A 1 115 ? 16.214 2.183 -27.778 1.00 95.69 115 GLN A O 1
ATOM 907 N N . ALA A 1 116 ? 16.695 1.324 -25.761 1.00 93.69 116 ALA A N 1
ATOM 908 C CA . ALA A 1 116 ? 17.950 0.702 -26.174 1.00 93.69 116 ALA A CA 1
ATOM 909 C C . ALA A 1 116 ? 17.719 -0.427 -27.189 1.00 93.69 116 ALA A C 1
ATOM 911 O O . ALA A 1 116 ? 18.419 -0.494 -28.201 1.00 93.69 116 ALA A O 1
ATOM 912 N N . LEU A 1 117 ? 16.700 -1.259 -26.965 1.00 94.56 117 LEU A N 1
ATOM 913 C CA . LEU A 1 117 ? 16.324 -2.343 -27.868 1.00 94.56 117 LEU A CA 1
ATOM 914 C C . LEU A 1 117 ? 15.887 -1.811 -29.238 1.00 94.56 117 LEU A C 1
ATOM 916 O O . LEU A 1 117 ? 16.384 -2.277 -30.259 1.00 94.56 117 LEU A O 1
ATOM 920 N N . ARG A 1 118 ? 15.029 -0.781 -29.270 1.00 92.81 118 ARG A N 1
ATOM 921 C CA . ARG A 1 118 ? 14.618 -0.112 -30.517 1.00 92.81 118 ARG A CA 1
ATOM 922 C C . ARG A 1 118 ? 15.814 0.460 -31.276 1.00 92.81 118 ARG A C 1
ATOM 924 O O . ARG A 1 118 ? 15.905 0.266 -32.479 1.00 92.81 118 ARG A O 1
ATOM 931 N N . ARG A 1 119 ? 16.765 1.109 -30.593 1.00 87.50 119 ARG A N 1
ATOM 932 C CA . ARG A 1 119 ? 17.987 1.620 -31.242 1.00 87.50 119 ARG A CA 1
ATOM 933 C C . ARG A 1 119 ? 18.836 0.502 -31.841 1.00 87.50 119 ARG A C 1
ATOM 935 O O . ARG A 1 119 ? 19.303 0.655 -32.963 1.00 87.50 119 ARG A O 1
ATOM 942 N N . ARG A 1 120 ? 19.024 -0.608 -31.118 1.00 85.62 120 ARG A N 1
ATOM 943 C CA . ARG A 1 120 ? 19.750 -1.781 -31.628 1.00 85.62 120 ARG A CA 1
ATOM 944 C C . ARG A 1 120 ? 19.061 -2.355 -32.861 1.00 85.62 120 ARG A C 1
ATOM 946 O O . ARG A 1 120 ? 19.724 -2.512 -33.871 1.00 85.62 120 ARG A O 1
ATOM 953 N N . ILE A 1 121 ? 17.746 -2.568 -32.823 1.00 84.12 121 ILE A N 1
ATOM 954 C CA . ILE A 1 121 ? 17.009 -3.112 -33.973 1.00 84.12 121 ILE A CA 1
ATOM 955 C C . ILE A 1 121 ? 17.065 -2.172 -35.183 1.00 84.12 121 ILE A C 1
ATOM 957 O O . ILE A 1 121 ? 17.278 -2.627 -36.298 1.00 84.12 121 ILE A O 1
ATOM 961 N N . SER A 1 122 ? 16.944 -0.857 -34.976 1.00 75.06 122 SER A N 1
ATOM 962 C CA . SER A 1 122 ? 17.057 0.125 -36.058 1.00 75.06 122 SER A CA 1
ATOM 963 C C . SER A 1 122 ? 18.469 0.188 -36.640 1.00 75.06 122 SER A C 1
ATOM 965 O O . SER A 1 122 ? 18.613 0.371 -37.842 1.00 75.06 122 SER A O 1
ATOM 967 N N . HIS A 1 123 ? 19.502 0.014 -35.814 1.00 73.12 123 HIS A N 1
ATOM 968 C CA . HIS A 1 123 ? 20.889 -0.069 -36.267 1.00 73.12 123 HIS A CA 1
ATOM 969 C C . HIS A 1 123 ? 21.149 -1.351 -37.070 1.00 73.12 123 HIS A C 1
ATOM 971 O O . HIS A 1 123 ? 21.741 -1.278 -38.137 1.00 73.12 123 HIS A O 1
ATOM 977 N N . GLU A 1 124 ? 20.653 -2.503 -36.611 1.00 63.25 124 GLU A N 1
ATOM 978 C CA . GLU A 1 124 ? 20.727 -3.773 -37.350 1.00 63.25 124 GLU A CA 1
ATOM 979 C C . GLU A 1 124 ? 19.979 -3.696 -38.690 1.00 63.25 124 GLU A C 1
ATOM 981 O O . GLU A 1 124 ? 20.494 -4.153 -39.700 1.00 63.25 124 GLU A O 1
ATOM 986 N N . VAL A 1 125 ? 18.803 -3.056 -38.748 1.00 62.41 125 VAL A N 1
ATOM 987 C CA . VAL A 1 125 ? 18.079 -2.829 -40.016 1.00 62.41 125 VAL A CA 1
ATOM 988 C C . VAL A 1 125 ? 18.852 -1.889 -40.948 1.00 62.41 125 VAL A C 1
ATOM 990 O O . VAL A 1 125 ? 18.870 -2.107 -42.156 1.00 62.41 125 VAL A O 1
ATOM 993 N N . LEU A 1 126 ? 19.512 -0.858 -40.408 1.00 55.31 126 LEU A N 1
ATOM 994 C CA . LEU A 1 126 ? 20.295 0.085 -41.210 1.00 55.31 126 LEU A CA 1
ATOM 995 C C . LEU A 1 126 ? 21.591 -0.545 -41.754 1.00 55.31 126 LEU A C 1
ATOM 997 O O . LEU A 1 126 ? 21.986 -0.247 -42.879 1.00 55.31 126 LEU A O 1
ATOM 1001 N N . ILE A 1 127 ? 22.220 -1.438 -40.985 1.00 57.44 127 ILE A N 1
ATOM 1002 C CA . ILE A 1 127 ? 23.461 -2.139 -41.357 1.00 57.44 127 ILE A CA 1
ATOM 1003 C C . ILE A 1 127 ? 23.188 -3.431 -42.153 1.00 57.44 127 ILE A C 1
ATOM 1005 O O . ILE A 1 127 ? 24.027 -3.859 -42.936 1.00 57.44 127 ILE A O 1
ATOM 1009 N N . GLY A 1 128 ? 22.003 -4.030 -42.020 1.00 51.66 128 GLY A N 1
ATOM 1010 C CA . GLY A 1 128 ? 21.642 -5.333 -42.592 1.00 51.66 128 GLY A CA 1
ATOM 1011 C C . GLY A 1 128 ? 20.934 -5.326 -43.952 1.00 51.66 128 GLY A C 1
ATOM 1012 O O . GLY A 1 128 ? 20.517 -6.385 -44.406 1.00 51.66 128 GLY A O 1
ATOM 1013 N N . VAL A 1 129 ? 20.782 -4.174 -44.615 1.00 47.47 129 VAL A N 1
ATOM 1014 C CA . VAL A 1 129 ? 20.314 -4.093 -46.025 1.00 47.47 129 VAL A CA 1
ATOM 1015 C C . VAL A 1 129 ? 21.314 -3.340 -46.918 1.00 47.47 129 VAL A C 1
ATOM 1017 O O . VAL A 1 129 ? 21.147 -3.266 -48.128 1.00 47.47 129 VAL A O 1
ATOM 1020 N N . SER A 1 130 ? 22.394 -2.814 -46.339 1.00 45.38 130 SER A N 1
ATOM 1021 C CA . SER A 1 130 ? 23.448 -2.069 -47.044 1.00 45.38 130 SER A CA 1
ATOM 1022 C C . SER A 1 130 ? 24.811 -2.771 -46.977 1.00 45.38 130 SER A C 1
ATOM 1024 O O . SER A 1 130 ? 25.851 -2.138 -47.104 1.00 45.38 130 SER A O 1
ATOM 1026 N N . GLY A 1 131 ? 24.803 -4.091 -46.770 1.00 45.81 131 GLY A N 1
ATOM 1027 C CA . GLY A 1 131 ? 25.982 -4.955 -46.862 1.00 45.81 131 GLY A CA 1
ATOM 1028 C C . GLY A 1 131 ? 26.165 -5.599 -48.238 1.00 45.81 131 GLY A C 1
ATOM 1029 O O . GLY A 1 131 ? 26.854 -6.607 -48.327 1.00 45.81 131 GLY A O 1
ATOM 1030 N N . ASP A 1 132 ? 25.521 -5.062 -49.277 1.00 50.28 132 ASP A N 1
ATOM 1031 C CA . ASP A 1 132 ? 25.738 -5.460 -50.669 1.00 50.28 132 ASP A CA 1
ATOM 1032 C C . ASP A 1 132 ? 26.214 -4.236 -51.460 1.00 50.28 132 ASP A C 1
ATOM 1034 O O . ASP A 1 132 ? 25.425 -3.427 -51.944 1.00 50.28 132 ASP A O 1
ATOM 1038 N N . SER A 1 133 ? 27.529 -4.033 -51.473 1.00 47.81 133 SER A N 1
ATOM 1039 C CA . SER A 1 133 ? 28.206 -3.167 -52.437 1.00 47.81 133 SER A CA 1
ATOM 1040 C C . SER A 1 133 ? 29.662 -3.617 -52.554 1.00 47.81 133 SER A C 1
ATOM 1042 O O . SER A 1 133 ? 30.540 -3.085 -51.883 1.00 47.81 133 SER A O 1
ATOM 1044 N N . ASP A 1 134 ? 29.835 -4.664 -53.362 1.00 56.50 134 ASP A N 1
ATOM 1045 C CA . ASP A 1 134 ? 30.766 -4.745 -54.498 1.00 56.50 134 ASP A CA 1
ATOM 1046 C C . ASP A 1 134 ? 32.220 -4.273 -54.281 1.00 56.50 134 ASP A C 1
ATOM 1048 O O . ASP A 1 134 ? 32.496 -3.074 -54.298 1.00 56.50 134 ASP A O 1
ATOM 1052 N N . ASP A 1 135 ? 33.145 -5.238 -54.148 1.00 43.41 135 ASP A N 1
ATOM 1053 C CA . ASP A 1 135 ? 34.490 -5.141 -54.738 1.00 43.41 135 ASP A CA 1
ATOM 1054 C C . ASP A 1 135 ? 35.087 -6.548 -55.003 1.00 43.41 135 ASP A C 1
ATOM 1056 O O . ASP A 1 135 ? 35.451 -7.288 -54.088 1.00 43.41 135 ASP A O 1
ATOM 1060 N N . ASP A 1 136 ? 35.152 -6.868 -56.298 1.00 40.12 136 ASP A N 1
ATOM 1061 C CA . ASP A 1 136 ? 36.219 -7.580 -57.022 1.00 40.12 136 ASP A CA 1
ATOM 1062 C C . ASP A 1 136 ? 36.366 -9.129 -56.956 1.00 40.12 136 ASP A C 1
ATOM 1064 O O . ASP A 1 136 ? 37.013 -9.721 -56.096 1.00 40.12 136 ASP A O 1
ATOM 1068 N N . LEU A 1 137 ? 35.839 -9.748 -58.028 1.00 49.56 137 LEU A N 1
ATOM 1069 C CA . LEU A 1 137 ? 36.406 -10.836 -58.852 1.00 49.56 137 LEU A CA 1
ATOM 1070 C C . LEU A 1 137 ? 36.714 -12.207 -58.216 1.00 49.56 137 LEU A C 1
ATOM 1072 O O . LEU A 1 137 ? 37.773 -12.426 -57.634 1.00 49.56 137 LEU A O 1
ATOM 1076 N N . THR A 1 138 ? 35.877 -13.211 -58.529 1.00 36.09 138 THR A N 1
ATOM 1077 C CA . THR A 1 138 ? 36.304 -14.474 -59.191 1.00 36.09 138 THR A CA 1
ATOM 1078 C C . THR A 1 138 ? 35.116 -15.387 -59.564 1.00 36.09 138 THR A C 1
ATOM 1080 O O . THR A 1 138 ? 34.509 -16.017 -58.710 1.00 36.09 138 THR A O 1
ATOM 1083 N N . GLU A 1 139 ? 34.855 -15.451 -60.876 1.00 37.41 139 GLU A N 1
ATOM 1084 C CA . GLU A 1 139 ? 34.327 -16.543 -61.724 1.00 37.41 139 GLU A CA 1
ATOM 1085 C C . GLU A 1 139 ? 33.019 -17.317 -61.398 1.00 37.41 139 GLU A C 1
ATOM 1087 O O . GLU A 1 139 ? 32.808 -17.807 -60.288 1.00 37.41 139 GLU A O 1
ATOM 1092 N N . PRO A 1 140 ? 32.160 -17.553 -62.419 1.00 43.72 140 PRO A N 1
ATOM 1093 C CA . PRO A 1 140 ? 30.920 -18.301 -62.282 1.00 43.72 140 PRO A CA 1
ATOM 1094 C C . PRO A 1 140 ? 31.189 -19.803 -62.419 1.00 43.72 140 PRO A C 1
ATOM 1096 O O . PRO A 1 140 ? 31.841 -20.239 -63.368 1.00 43.72 140 PRO A O 1
ATOM 1099 N N . ASN A 1 141 ? 30.611 -20.632 -61.549 1.00 32.28 141 ASN A N 1
ATOM 1100 C CA . ASN A 1 141 ? 30.381 -22.018 -61.934 1.00 32.28 141 ASN A CA 1
ATOM 1101 C C . ASN A 1 141 ? 28.962 -22.458 -61.598 1.00 32.28 141 ASN A C 1
ATOM 1103 O O . ASN A 1 141 ? 28.467 -22.309 -60.483 1.00 32.28 141 ASN A O 1
ATOM 1107 N N . GLN A 1 142 ? 28.329 -22.944 -62.654 1.00 43.25 142 GLN A N 1
ATOM 1108 C CA . GLN A 1 142 ? 26.954 -23.383 -62.767 1.00 43.25 142 GLN A CA 1
ATOM 1109 C C . GLN A 1 142 ? 26.710 -24.569 -61.831 1.00 43.25 142 GLN A C 1
ATOM 1111 O O . GLN A 1 142 ? 27.583 -25.424 -61.700 1.00 43.25 142 GLN A O 1
ATOM 1116 N N . ASN A 1 143 ? 25.532 -24.613 -61.203 1.00 40.41 143 ASN A N 1
ATOM 1117 C CA . ASN A 1 143 ? 24.674 -25.797 -61.170 1.00 40.41 143 ASN A CA 1
ATOM 1118 C C . ASN A 1 143 ? 23.273 -25.425 -60.663 1.00 40.41 143 ASN A C 1
ATOM 1120 O O . ASN A 1 143 ? 23.107 -24.698 -59.684 1.00 40.41 143 ASN A O 1
ATOM 1124 N N . ASP A 1 144 ? 22.304 -25.933 -61.412 1.00 38.31 144 ASP A N 1
ATOM 1125 C CA . ASP A 1 144 ? 20.879 -25.645 -61.434 1.00 38.31 144 ASP A CA 1
ATOM 1126 C C . ASP A 1 144 ? 20.049 -26.160 -60.241 1.00 38.31 144 ASP A C 1
ATOM 1128 O O . ASP A 1 144 ? 20.399 -27.115 -59.553 1.00 38.31 144 ASP A O 1
ATOM 1132 N N . GLU A 1 145 ? 18.869 -25.539 -60.140 1.00 40.41 145 GLU A N 1
ATOM 1133 C CA . GLU A 1 145 ? 17.559 -26.111 -59.790 1.00 40.41 145 GLU A CA 1
ATOM 1134 C C . GLU A 1 145 ? 17.221 -26.577 -58.356 1.00 40.41 145 GLU A C 1
ATOM 1136 O O . GLU A 1 145 ? 17.645 -27.609 -57.849 1.00 40.41 145 GLU A O 1
ATOM 1141 N N . LEU A 1 146 ? 16.262 -25.822 -57.795 1.00 44.31 146 LEU A N 1
ATOM 1142 C CA . LEU A 1 146 ? 15.011 -26.277 -57.167 1.00 44.31 146 LEU A CA 1
ATOM 1143 C C . LEU A 1 146 ? 15.088 -27.386 -56.109 1.00 44.31 146 LEU A C 1
ATOM 1145 O O . LEU A 1 146 ? 15.067 -28.556 -56.455 1.00 44.31 146 LEU A O 1
ATOM 1149 N N . LEU A 1 147 ? 14.855 -27.017 -54.842 1.00 37.00 147 LEU A N 1
ATOM 1150 C CA . LEU A 1 147 ? 13.858 -27.702 -54.004 1.00 37.00 147 LEU A CA 1
ATOM 1151 C C . LEU A 1 147 ? 13.203 -26.720 -53.021 1.00 37.00 147 LEU A C 1
ATOM 1153 O O . LEU A 1 147 ? 13.635 -26.518 -51.887 1.00 37.00 147 LEU A O 1
ATOM 1157 N N . SER A 1 148 ? 12.083 -26.149 -53.462 1.00 43.62 148 SER A N 1
ATOM 1158 C CA . SER A 1 148 ? 10.999 -25.748 -52.572 1.00 43.62 148 SER A CA 1
ATOM 1159 C C . SER A 1 148 ? 10.423 -26.999 -51.908 1.00 43.62 148 SER A C 1
ATOM 1161 O O . SER A 1 148 ? 9.539 -27.642 -52.463 1.00 43.62 148 SER A O 1
ATOM 1163 N N . SER A 1 149 ? 10.896 -27.355 -50.716 1.00 39.12 149 SER A N 1
ATOM 1164 C CA . SER A 1 149 ? 10.132 -28.233 -49.830 1.00 39.12 149 SER A CA 1
ATOM 1165 C C . SER A 1 149 ? 10.617 -28.161 -48.385 1.00 39.12 149 SER A C 1
ATOM 1167 O O . SER A 1 149 ? 11.761 -28.492 -48.089 1.00 39.12 149 SER A O 1
ATOM 1169 N N . ASN A 1 150 ? 9.650 -27.868 -47.518 1.00 37.53 150 ASN A N 1
ATOM 1170 C CA . ASN A 1 150 ? 9.563 -28.123 -46.082 1.00 37.53 150 ASN A CA 1
ATOM 1171 C C . ASN A 1 150 ? 9.714 -26.916 -45.130 1.00 37.53 150 ASN A C 1
ATOM 1173 O O . ASN A 1 150 ? 10.702 -26.194 -45.097 1.00 37.53 150 ASN A O 1
ATOM 1177 N N . LEU A 1 151 ? 8.640 -26.725 -44.367 1.00 46.66 151 LEU A N 1
ATOM 1178 C CA . LEU A 1 151 ? 8.170 -25.544 -43.644 1.00 46.66 151 LEU A CA 1
ATOM 1179 C C . LEU A 1 151 ? 8.592 -25.570 -42.164 1.00 46.66 151 LEU A C 1
ATOM 1181 O O . LEU A 1 151 ? 7.849 -25.154 -41.285 1.00 46.66 151 LEU A O 1
ATOM 1185 N N . GLU A 1 152 ? 9.798 -26.024 -41.846 1.00 47.16 152 GLU A N 1
ATOM 1186 C CA . GLU A 1 152 ? 10.293 -25.985 -40.464 1.00 47.16 152 GLU A CA 1
ATOM 1187 C C . GLU A 1 152 ? 11.552 -25.126 -40.381 1.00 47.16 152 GLU A C 1
ATOM 1189 O O . GLU A 1 152 ? 12.664 -25.606 -40.169 1.00 47.16 152 GLU A O 1
ATOM 1194 N N . GLN A 1 153 ? 11.371 -23.809 -40.533 1.00 48.94 153 GLN A N 1
ATOM 1195 C CA . GLN A 1 153 ? 12.362 -22.829 -40.090 1.00 48.94 153 GLN A CA 1
ATOM 1196 C C . GLN A 1 153 ? 12.496 -22.936 -38.567 1.00 48.94 153 GLN A C 1
ATOM 1198 O O . GLN A 1 153 ? 11.812 -22.275 -37.788 1.00 48.94 153 GLN A O 1
ATOM 1203 N N . ARG A 1 154 ? 13.386 -23.827 -38.137 1.00 51.38 154 ARG A N 1
ATOM 1204 C CA . ARG A 1 154 ? 13.902 -23.902 -36.778 1.00 51.38 154 ARG A CA 1
ATOM 1205 C C . ARG A 1 154 ? 14.790 -22.674 -36.585 1.00 51.38 154 ARG A C 1
ATOM 1207 O O . ARG A 1 154 ? 15.970 -22.704 -36.916 1.00 51.38 154 ARG A O 1
ATOM 1214 N N . THR A 1 155 ? 14.210 -21.566 -36.131 1.00 57.66 155 THR A N 1
ATOM 1215 C CA . THR A 1 155 ? 14.960 -20.333 -35.862 1.00 57.66 155 THR A CA 1
ATOM 1216 C C . THR A 1 155 ? 16.016 -20.627 -34.799 1.00 57.66 155 THR A C 1
ATOM 1218 O O . THR A 1 155 ? 15.684 -20.958 -33.664 1.00 57.66 155 THR A O 1
ATOM 1221 N N . VAL A 1 156 ? 17.297 -20.549 -35.151 1.00 62.8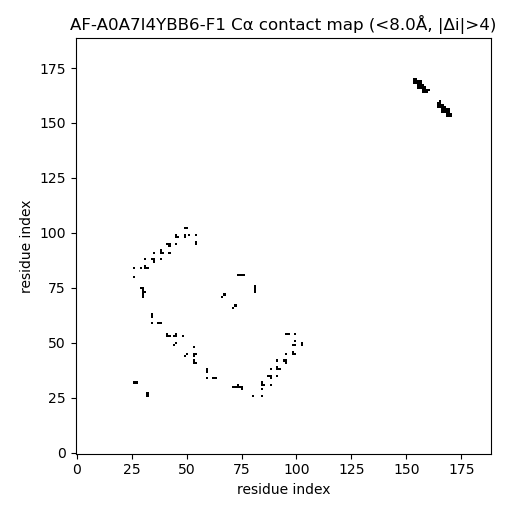4 156 VAL A N 1
ATOM 1222 C CA . VAL A 1 156 ? 18.409 -20.704 -34.204 1.00 62.84 156 VAL A CA 1
ATOM 1223 C C . VAL A 1 156 ? 19.006 -19.331 -33.924 1.00 62.84 156 VAL A C 1
ATOM 1225 O O . VAL A 1 156 ? 19.359 -18.612 -34.854 1.00 62.84 156 VAL A O 1
ATOM 1228 N N . ALA A 1 157 ? 19.115 -18.949 -32.652 1.00 69.75 157 ALA A N 1
ATOM 1229 C CA . ALA A 1 157 ? 19.923 -17.792 -32.281 1.00 69.75 157 ALA A CA 1
ATOM 1230 C C . ALA A 1 157 ? 21.347 -18.276 -31.997 1.00 69.75 157 ALA A C 1
ATOM 1232 O O . ALA A 1 157 ? 21.553 -19.222 -31.232 1.00 69.75 157 ALA A O 1
ATOM 1233 N N . ILE A 1 158 ? 22.323 -17.650 -32.650 1.00 80.25 158 ILE A N 1
ATOM 1234 C CA . ILE A 1 158 ? 23.740 -17.997 -32.543 1.00 80.25 158 ILE A CA 1
ATOM 1235 C C . ILE A 1 158 ? 24.458 -16.833 -31.860 1.00 80.25 158 ILE A C 1
ATOM 1237 O O . ILE A 1 158 ? 24.352 -15.693 -32.305 1.00 80.25 158 ILE A O 1
ATOM 1241 N N . LEU A 1 159 ? 25.182 -17.125 -30.780 1.00 68.25 159 LEU A N 1
ATOM 1242 C CA . LEU A 1 159 ? 26.022 -16.178 -30.055 1.00 68.25 159 LEU A CA 1
ATOM 1243 C C . LEU A 1 159 ? 27.478 -16.646 -30.098 1.00 68.25 159 LEU A C 1
ATOM 1245 O O . LEU A 1 159 ? 27.830 -17.687 -29.542 1.00 68.25 159 LEU A O 1
ATOM 1249 N N . THR A 1 160 ? 28.337 -15.859 -30.731 1.00 67.56 160 THR A N 1
ATOM 1250 C CA . THR A 1 160 ? 29.787 -16.063 -30.762 1.00 67.56 160 THR A CA 1
ATOM 1251 C C . THR A 1 160 ? 30.447 -15.357 -29.580 1.00 67.56 160 THR A C 1
ATOM 1253 O O . THR A 1 160 ? 30.280 -14.156 -29.378 1.00 67.56 160 THR A O 1
ATOM 1256 N N . THR A 1 161 ? 31.217 -16.105 -28.789 1.00 76.31 161 THR A N 1
ATOM 1257 C CA . THR A 1 161 ? 32.048 -15.583 -27.693 1.00 76.31 161 THR A CA 1
ATOM 1258 C C . THR A 1 161 ? 33.517 -15.963 -27.918 1.00 76.31 161 THR A C 1
ATOM 1260 O O . THR A 1 161 ? 33.788 -16.896 -28.678 1.00 76.31 161 THR A O 1
ATOM 1263 N N . PRO A 1 162 ? 34.489 -15.312 -27.249 1.00 62.75 162 PRO A N 1
ATOM 1264 C CA . PRO A 1 162 ? 35.909 -15.669 -27.361 1.00 62.75 162 PRO A CA 1
ATOM 1265 C C . PRO A 1 162 ? 36.231 -17.117 -26.949 1.00 62.75 162 PRO A C 1
ATOM 1267 O O . PRO A 1 162 ? 37.261 -17.647 -27.352 1.00 62.75 162 PRO A O 1
ATOM 1270 N N . GLN A 1 163 ? 35.365 -17.761 -26.156 1.00 64.69 163 GLN A N 1
ATOM 1271 C CA . GLN A 1 163 ? 35.481 -19.173 -25.771 1.00 64.69 163 GLN A CA 1
ATOM 1272 C C . GLN A 1 163 ? 34.758 -20.144 -26.725 1.00 64.69 163 GLN A C 1
ATOM 1274 O O . GLN A 1 163 ? 34.852 -21.355 -26.533 1.00 64.69 163 GLN A O 1
ATOM 1279 N N . GLY A 1 164 ? 34.054 -19.653 -27.750 1.00 68.56 164 GLY A N 1
ATOM 1280 C CA . GLY A 1 164 ? 33.361 -20.482 -28.737 1.00 68.56 164 GLY A CA 1
ATOM 1281 C C . GLY A 1 164 ? 31.962 -19.981 -29.096 1.00 68.56 164 GLY A C 1
ATOM 1282 O O . GLY A 1 164 ? 31.476 -18.969 -28.584 1.00 68.56 164 GLY A O 1
ATOM 1283 N N . THR A 1 165 ? 31.312 -20.713 -30.000 1.00 80.31 165 THR A N 1
ATOM 1284 C CA . THR A 1 165 ? 29.973 -20.389 -30.505 1.00 80.31 165 THR A CA 1
ATOM 1285 C C . THR A 1 165 ? 28.913 -21.194 -29.767 1.00 80.31 165 THR A C 1
ATOM 1287 O O . THR A 1 165 ? 28.974 -22.421 -29.732 1.00 80.31 165 THR A O 1
ATOM 1290 N N . VAL A 1 166 ? 27.917 -20.506 -29.217 1.00 71.56 166 VAL A N 1
ATOM 1291 C CA . VAL A 1 166 ? 26.753 -21.105 -28.562 1.00 71.56 166 VAL A CA 1
ATOM 1292 C C . VAL A 1 166 ? 25.544 -20.922 -29.471 1.00 71.56 166 VAL A C 1
ATOM 1294 O O . VAL A 1 166 ? 25.243 -19.806 -29.885 1.00 71.56 166 VAL A O 1
ATOM 1297 N N . SER A 1 167 ? 24.838 -22.010 -29.785 1.00 72.81 167 SER A N 1
ATOM 1298 C CA . SER A 1 167 ? 23.589 -21.962 -30.553 1.00 72.81 167 SER A CA 1
ATOM 1299 C C . SER A 1 167 ? 22.418 -22.440 -29.700 1.00 72.81 167 SER A C 1
ATOM 1301 O O . SER A 1 167 ? 22.509 -23.452 -29.007 1.00 72.81 167 SER A O 1
ATOM 1303 N N . ILE A 1 168 ? 21.313 -21.697 -29.741 1.00 71.00 168 ILE A N 1
ATOM 1304 C CA . ILE A 1 168 ? 20.056 -22.055 -29.083 1.00 71.00 168 ILE A CA 1
ATOM 1305 C C . ILE A 1 168 ? 18.955 -22.199 -30.134 1.00 71.00 168 ILE A C 1
ATOM 1307 O O . ILE A 1 168 ? 18.706 -21.299 -30.934 1.00 71.00 168 ILE A O 1
ATOM 1311 N N . SER A 1 169 ? 18.300 -23.361 -30.146 1.00 63.09 169 SER A N 1
ATOM 1312 C CA . SER A 1 169 ? 17.147 -23.625 -31.011 1.00 63.09 169 SER A CA 1
ATOM 1313 C C . SER A 1 169 ? 15.893 -23.003 -30.408 1.00 63.09 169 SER A C 1
ATOM 1315 O O . SER A 1 169 ? 15.473 -23.398 -29.323 1.00 63.09 169 SER A O 1
ATOM 1317 N N . LEU A 1 170 ? 15.280 -22.058 -31.117 1.00 60.78 170 LEU A N 1
ATOM 1318 C CA . LEU A 1 170 ? 14.015 -21.447 -30.733 1.00 60.78 170 LEU A CA 1
ATOM 1319 C C . LEU A 1 170 ? 12.880 -22.197 -31.437 1.00 60.78 170 LEU A C 1
ATOM 1321 O O . LEU A 1 170 ? 12.638 -22.032 -32.631 1.00 60.78 170 LEU A O 1
ATOM 1325 N N . SER A 1 171 ? 12.189 -23.055 -30.691 1.00 61.62 171 SER A N 1
ATOM 1326 C CA . SER A 1 171 ? 10.969 -23.715 -31.161 1.00 61.62 171 SER A CA 1
ATOM 1327 C C . SER A 1 171 ? 9.769 -22.777 -30.959 1.00 61.62 171 SER A C 1
ATOM 1329 O O . SER A 1 171 ? 9.557 -22.318 -29.833 1.00 61.62 171 SER A O 1
ATOM 1331 N N . PRO A 1 172 ? 8.926 -22.518 -31.974 1.00 56.56 172 PRO A N 1
ATOM 1332 C CA . PRO A 1 172 ? 7.713 -21.727 -31.802 1.00 56.56 172 PRO A CA 1
ATOM 1333 C C . PRO A 1 172 ? 6.613 -22.585 -31.160 1.00 56.56 172 PRO A C 1
ATOM 1335 O O . PRO A 1 172 ? 5.710 -23.070 -31.836 1.00 56.56 172 PRO A O 1
ATOM 1338 N N . ARG A 1 173 ? 6.678 -22.827 -29.842 1.00 46.09 173 ARG A N 1
ATOM 1339 C CA . ARG A 1 173 ? 5.532 -23.393 -29.110 1.00 46.09 173 ARG A CA 1
ATOM 1340 C C . ARG A 1 173 ? 5.583 -23.127 -27.606 1.00 46.09 173 ARG A C 1
ATOM 1342 O O . ARG A 1 173 ? 6.105 -23.925 -26.839 1.00 46.09 173 ARG A O 1
ATOM 1349 N N . THR A 1 174 ? 4.962 -22.032 -27.177 1.00 39.88 174 THR A N 1
ATOM 1350 C CA . THR A 1 174 ? 4.161 -21.977 -25.941 1.00 39.88 174 THR A CA 1
ATOM 1351 C C . THR A 1 174 ? 3.149 -20.845 -26.096 1.00 39.88 174 THR A C 1
ATOM 1353 O O . THR A 1 174 ? 3.440 -19.676 -25.869 1.00 39.88 174 THR A O 1
ATOM 1356 N N . THR A 1 175 ? 1.939 -21.195 -26.520 1.00 37.75 175 THR A N 1
ATOM 1357 C CA . THR A 1 175 ? 0.748 -20.388 -26.259 1.00 37.75 175 THR A CA 1
ATOM 1358 C C . THR A 1 175 ? 0.448 -20.479 -24.765 1.00 37.75 175 THR A C 1
ATOM 1360 O O . THR A 1 175 ? 0.060 -21.544 -24.284 1.00 37.75 175 THR A O 1
ATOM 1363 N N . MET A 1 176 ? 0.606 -19.383 -24.022 1.00 35.28 176 MET A N 1
ATOM 1364 C CA . MET A 1 176 ? -0.057 -19.241 -22.726 1.00 35.28 176 MET A CA 1
ATOM 1365 C C . MET A 1 176 ? -1.563 -19.108 -22.973 1.00 35.28 176 MET A C 1
ATOM 1367 O O . MET A 1 176 ? -2.059 -18.034 -23.309 1.00 35.28 176 MET A O 1
ATOM 1371 N N . VAL A 1 177 ? -2.295 -20.209 -22.824 1.00 37.50 177 VAL A N 1
ATOM 1372 C CA . VAL A 1 177 ? -3.757 -20.180 -22.734 1.00 37.50 177 VAL A CA 1
ATOM 1373 C C . VAL A 1 177 ? -4.119 -19.579 -21.374 1.00 37.50 177 VAL A C 1
ATOM 1375 O O . VAL A 1 177 ? -3.928 -20.213 -20.337 1.00 37.50 177 VAL A O 1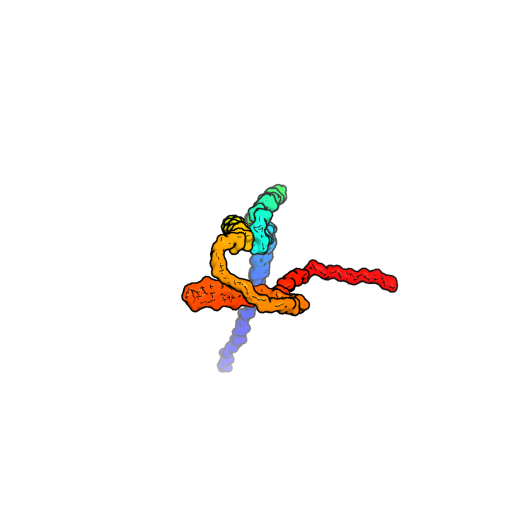
ATOM 1378 N N . ARG A 1 178 ? -4.625 -18.340 -21.370 1.00 34.50 178 ARG A N 1
ATOM 1379 C CA . ARG A 1 178 ? -5.335 -17.764 -20.220 1.00 34.50 178 ARG A CA 1
ATOM 1380 C C . ARG A 1 178 ? -6.657 -18.511 -20.058 1.00 34.50 178 ARG A C 1
ATOM 1382 O O . ARG A 1 178 ? -7.500 -18.491 -20.948 1.00 34.50 178 ARG A O 1
ATOM 1389 N N . LYS A 1 179 ? -6.824 -19.190 -18.926 1.00 40.72 179 LYS A N 1
ATOM 1390 C CA . LYS A 1 179 ? -8.063 -19.868 -18.547 1.00 40.72 179 LYS A CA 1
ATOM 1391 C C . LYS A 1 179 ? -8.983 -18.855 -17.862 1.00 40.72 179 LYS A C 1
ATOM 1393 O O . LYS A 1 179 ? -8.910 -18.697 -16.651 1.00 40.72 179 LYS A O 1
ATOM 1398 N N . SER A 1 180 ? -9.816 -18.167 -18.636 1.00 42.00 180 SER A N 1
ATOM 1399 C CA . SER A 1 180 ? -10.971 -17.422 -18.119 1.00 42.00 180 SER A CA 1
ATOM 1400 C C . SER A 1 180 ? -11.925 -17.066 -19.259 1.00 42.00 180 SER A C 1
ATOM 1402 O O . SER A 1 180 ? -11.915 -15.942 -19.743 1.00 42.00 180 SER A O 1
ATOM 1404 N N . ASP A 1 181 ? -12.716 -18.041 -19.697 1.00 37.94 181 ASP A N 1
ATOM 1405 C CA . ASP A 1 181 ? -14.122 -17.788 -20.013 1.00 37.94 181 ASP A CA 1
ATOM 1406 C C . ASP A 1 181 ? -14.881 -19.119 -19.946 1.00 37.94 181 ASP A C 1
ATOM 1408 O O . ASP A 1 181 ? -14.758 -19.988 -20.809 1.00 37.94 181 ASP A O 1
ATOM 1412 N N . VAL A 1 182 ? -15.580 -19.327 -18.830 1.00 43.25 182 VAL A N 1
ATOM 1413 C CA . VAL A 1 182 ? -16.631 -20.338 -18.715 1.00 43.25 182 VAL A CA 1
ATOM 1414 C C . VAL A 1 182 ? -17.907 -19.619 -19.113 1.00 43.25 182 VAL A C 1
ATOM 1416 O O . VAL A 1 182 ? -18.449 -18.838 -18.337 1.00 43.25 182 VAL A O 1
ATOM 1419 N N . THR A 1 183 ? -18.376 -19.876 -20.326 1.00 45.72 183 THR A N 1
ATOM 1420 C CA . THR A 1 183 ? -19.743 -19.552 -20.737 1.00 45.72 183 THR A CA 1
ATOM 1421 C C . THR A 1 183 ? -20.578 -20.829 -20.571 1.00 45.72 183 THR A C 1
ATOM 1423 O O . THR A 1 183 ? -20.177 -21.871 -21.098 1.00 45.72 183 THR A O 1
ATOM 1426 N N . PRO A 1 184 ? -21.680 -20.821 -19.799 1.00 46.84 184 PRO A N 1
ATOM 1427 C CA . PRO A 1 184 ? -22.537 -21.996 -19.657 1.00 46.84 184 PRO A CA 1
ATOM 1428 C C . PRO A 1 184 ? -23.354 -22.232 -20.941 1.00 46.84 184 PRO A C 1
ATOM 1430 O O . PRO A 1 184 ? -23.637 -21.270 -21.658 1.00 46.84 184 PRO A O 1
ATOM 1433 N N . PRO A 1 185 ? -23.737 -23.486 -21.251 1.00 45.91 185 PRO A N 1
ATOM 1434 C CA . PRO A 1 185 ? -24.525 -23.782 -22.435 1.00 45.91 185 PRO A CA 1
ATOM 1435 C C . PRO A 1 185 ? -25.981 -23.347 -22.250 1.00 45.91 185 PRO A C 1
ATOM 1437 O O . PRO A 1 185 ? -26.593 -23.558 -21.204 1.00 45.91 185 PRO A O 1
ATOM 1440 N N . GLU A 1 186 ? -26.497 -22.740 -23.311 1.00 42.50 186 GLU A N 1
ATOM 1441 C CA . GLU A 1 186 ? -27.879 -22.335 -23.529 1.00 42.50 186 GLU A CA 1
ATOM 1442 C C . GLU A 1 186 ? -28.775 -23.584 -23.627 1.00 42.50 186 GLU A C 1
ATOM 1444 O O . GLU A 1 186 ? -28.526 -24.487 -24.429 1.00 42.50 186 GLU A O 1
ATOM 1449 N N . GLU A 1 187 ? -29.793 -23.656 -22.772 1.00 41.22 187 GLU A N 1
ATOM 1450 C CA . GLU A 1 187 ? -30.815 -24.703 -22.765 1.00 41.22 187 GLU A CA 1
ATOM 1451 C C . GLU A 1 187 ? -31.808 -24.425 -23.904 1.00 41.22 187 GLU A C 1
ATOM 1453 O O . GLU A 1 187 ? -32.546 -23.439 -23.874 1.00 41.22 187 GLU A O 1
ATOM 1458 N N . VAL A 1 188 ? -31.805 -25.273 -24.936 1.00 48.69 188 VAL A N 1
ATOM 1459 C CA . VAL A 1 188 ? -32.800 -25.245 -26.015 1.00 48.69 188 VAL A CA 1
ATOM 1460 C C . VAL A 1 188 ? -33.728 -26.447 -25.861 1.00 48.69 188 VAL A C 1
ATOM 1462 O O . VAL A 1 188 ? -33.278 -27.573 -26.045 1.00 48.69 188 VAL A O 1
ATOM 1465 N N . ALA A 1 189 ? -34.989 -26.125 -25.541 1.00 41.38 189 ALA A N 1
ATOM 1466 C CA . ALA A 1 189 ? -36.262 -26.834 -25.770 1.00 41.38 189 ALA A CA 1
ATOM 1467 C C . ALA A 1 189 ? -36.342 -28.358 -25.544 1.00 41.38 189 ALA A C 1
ATOM 1469 O O . ALA A 1 189 ? -35.766 -29.132 -26.339 1.00 41.38 189 ALA A O 1
#

pLDDT: mean 74.09, std 24.08, range [32.28, 98.56]

Mean predicted aligned error: 18.93 Å

Organism: Haemonchus contortus (NCBI:txid6289)

Secondary structure (DSSP, 8-state):
-----------------SHHHHHHHHHHT-TTHHHHHHHHHHHHHHHHH--TTTT--HHHHHHHHHHHHTT--S--S-HHHHHHHHHHHHHHHHHHHHHHHHHHHHHHHHHHHHHHHHHHHHHHHHHSSS------------------------EEEEEEETTEEEEEEE------------PPPP---

InterPro domains:
  IPR032453 Homeobox protein PKNOX/Meis, N-terminal [PF16493] (24-124)